Protein AF-A0A972BMF2-F1 (afdb_monomer_lite)

Foldseek 3Di:
DDDDDDDPDPVVVVVVVVVVVVVLVVLVVVQVVVVVPDPPDNSLPNLVVQQVVLVVVLVVCVVVVNNVVSVCSNPVSNVVVVVVVVVVVVLVVLVPPALVNFDKDWDCDCPLCVVVQVVQVDDPDLWPFDWPWPTKIFTDDPHDTQWIWTWGDGDPATEGQTTGGHPSCPPRCNSVVVVCVRCPPDDLQHKYKYWAQPVVVVVVVQKDFDDPVPAPSGDSLVVDPCDPPPGDTTMIIRRSPDPPPPDD

Secondary structure (DSSP, 8-state):
-PPPPPPPPHHHHHHHHHHHHHHHHHHHHHHHHHHHH-TT--STHHHHHHHHHHHHHHHHHHHTT-HHHHHHHHHHHHHHHHHHHHHHHHHHHHHH--GGG--PEEES-SGGGHHHHHHTT---S--SS--EEEEEEEEEETTEEEEEEEEEEETTEEEEEEEEE-GGGTTSSHHHHHHHHHHTT--TTS-EEEEESSHHHHHTTTPEE--GGGS-TT-GGGG-TTBTTTB--EEEEE--SS------

Sequence (248 aa):
MMPSEPLPPLAAYIFTALAFLFFLALCFALQRKLSTKSKRYPGLLLPAFLFLGSLLRFYTLYIKGEVYEGILSLIIPNLATFYFIKVYMEERRKSKMEIEDIRFITLDSDEDLHSLFIKGGLEVGNEPIPSKFMRVLAFKEEEDYLAGASLGKRGEYLVVDSITVDERLRGRGIGQKLMKELLFDLPYEKDLYLMAKAPDFFKKLGFELIPMEECPPVFGCLNCDRLGVNCFPKPMILRRGKNLTIQD

pLDDT: mean 79.73, std 16.21, range [32.06, 98.25]

Structure (mmCIF, N/CA/C/O backbone):
data_AF-A0A972BMF2-F1
#
_entry.id   AF-A0A972BMF2-F1
#
loop_
_atom_site.group_PDB
_atom_site.id
_atom_site.type_symbol
_atom_site.label_atom_id
_atom_site.label_alt_id
_atom_site.label_comp_id
_atom_site.label_asym_id
_atom_site.label_entity_id
_atom_site.label_seq_id
_atom_site.pdbx_PDB_ins_code
_atom_site.Cartn_x
_atom_site.Cartn_y
_atom_site.Cartn_z
_atom_site.occupancy
_atom_site.B_iso_or_equiv
_atom_site.auth_seq_id
_atom_site.auth_comp_id
_atom_site.auth_asym_id
_atom_site.auth_atom_id
_atom_site.pdbx_PDB_model_num
ATOM 1 N N . MET A 1 1 ? 44.890 4.678 -66.629 1.00 45.00 1 MET A N 1
ATOM 2 C CA . MET A 1 1 ? 43.551 5.294 -66.532 1.00 45.00 1 MET A CA 1
ATOM 3 C C . MET A 1 1 ? 42.702 4.365 -65.681 1.00 45.00 1 MET A C 1
ATOM 5 O O . MET A 1 1 ? 42.373 3.285 -66.147 1.00 45.00 1 MET A O 1
ATOM 9 N N . MET A 1 2 ? 42.475 4.706 -64.411 1.00 39.94 2 MET A N 1
ATOM 10 C CA . MET A 1 2 ? 41.534 3.959 -63.565 1.00 39.94 2 MET A CA 1
ATOM 11 C C . MET A 1 2 ? 40.112 4.331 -64.014 1.00 39.94 2 MET A C 1
ATOM 13 O O . MET A 1 2 ? 39.864 5.527 -64.192 1.00 39.94 2 MET A O 1
ATOM 17 N N . PRO A 1 3 ? 39.196 3.375 -64.240 1.00 53.12 3 PRO A N 1
ATOM 18 C CA . PRO A 1 3 ? 37.819 3.707 -64.574 1.00 53.12 3 PRO A CA 1
ATOM 19 C C . PRO A 1 3 ? 37.148 4.316 -63.339 1.00 53.12 3 PRO A C 1
ATOM 21 O O . PRO A 1 3 ? 37.128 3.708 -62.272 1.00 53.12 3 PRO A O 1
ATOM 24 N N . SER A 1 4 ? 36.631 5.538 -63.471 1.00 57.84 4 SER A N 1
ATOM 25 C CA . SER A 1 4 ? 35.791 6.162 -62.450 1.00 57.84 4 SER A CA 1
ATOM 26 C C . SER A 1 4 ? 34.507 5.348 -62.305 1.00 57.84 4 SER A C 1
ATOM 28 O O . SER A 1 4 ? 33.765 5.208 -63.281 1.00 57.84 4 SER A O 1
ATOM 30 N N . GLU A 1 5 ? 34.247 4.810 -61.113 1.00 58.53 5 GLU A N 1
ATOM 31 C CA . GLU A 1 5 ? 32.973 4.153 -60.817 1.00 58.53 5 GLU A CA 1
ATOM 32 C C . GLU A 1 5 ? 31.810 5.136 -61.048 1.00 58.53 5 GLU A C 1
ATOM 34 O O . GLU A 1 5 ? 31.907 6.306 -60.658 1.00 58.53 5 GLU A O 1
ATOM 39 N N . PRO A 1 6 ? 30.712 4.711 -61.698 1.00 58.91 6 PRO A N 1
ATOM 40 C CA . PRO A 1 6 ? 29.585 5.594 -61.946 1.00 58.91 6 PRO A CA 1
ATOM 41 C C . PRO A 1 6 ? 28.901 5.950 -60.622 1.00 58.91 6 PRO A C 1
ATOM 43 O O . PRO A 1 6 ? 28.450 5.077 -59.879 1.00 58.91 6 PRO A O 1
ATOM 46 N N . LEU A 1 7 ? 28.803 7.252 -60.344 1.00 55.34 7 LEU A N 1
ATOM 47 C CA . LEU A 1 7 ? 28.008 7.785 -59.240 1.00 55.34 7 LEU A CA 1
ATOM 48 C C . LEU A 1 7 ? 26.563 7.257 -59.337 1.00 55.34 7 LEU A C 1
ATOM 50 O O . LEU A 1 7 ? 25.958 7.345 -60.411 1.00 55.34 7 LEU A O 1
ATOM 54 N N . PRO A 1 8 ? 25.982 6.731 -58.244 1.00 59.78 8 PRO A N 1
ATOM 55 C CA . PRO A 1 8 ? 24.610 6.254 -58.272 1.00 59.78 8 PRO A CA 1
ATOM 56 C C . PRO A 1 8 ? 23.643 7.407 -58.589 1.00 59.78 8 PRO A C 1
ATOM 58 O O . PRO A 1 8 ? 23.854 8.536 -58.134 1.00 59.78 8 PRO A O 1
ATOM 61 N N . PRO A 1 9 ? 22.574 7.154 -59.367 1.00 75.44 9 PRO A N 1
ATOM 62 C CA . PRO A 1 9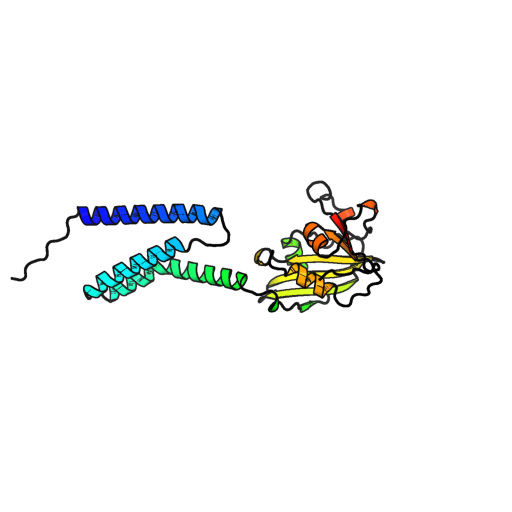 ? 21.666 8.201 -59.811 1.00 75.44 9 PRO A CA 1
ATOM 63 C C . PRO A 1 9 ? 20.993 8.860 -58.603 1.00 75.44 9 PRO A C 1
ATOM 65 O O . PRO A 1 9 ? 20.540 8.170 -57.692 1.00 75.44 9 PRO A O 1
ATOM 68 N N . LEU A 1 10 ? 20.876 10.191 -58.616 1.00 72.38 10 LEU A N 1
ATOM 69 C CA . LEU A 1 10 ? 20.214 11.013 -57.585 1.00 72.38 10 LEU A CA 1
ATOM 70 C C . LEU A 1 10 ? 18.870 10.415 -57.109 1.00 72.38 10 LEU A C 1
ATOM 72 O O . LEU A 1 10 ? 18.530 10.473 -55.929 1.00 72.38 10 LEU A O 1
ATOM 76 N N . ALA A 1 11 ? 18.135 9.774 -58.024 1.00 65.50 11 ALA A N 1
ATOM 77 C CA . ALA A 1 11 ? 16.886 9.069 -57.753 1.00 65.50 11 ALA A CA 1
ATOM 78 C C . ALA A 1 11 ? 17.014 7.947 -56.702 1.00 65.50 11 ALA A C 1
ATOM 80 O O . ALA A 1 11 ? 16.113 7.777 -55.883 1.00 65.50 11 ALA A O 1
ATOM 81 N N . ALA A 1 12 ? 18.130 7.215 -56.671 1.00 59.84 12 ALA A N 1
ATOM 82 C CA . ALA A 1 12 ? 18.378 6.161 -55.688 1.00 59.84 12 ALA A CA 1
ATOM 83 C C . ALA A 1 12 ? 18.571 6.731 -54.271 1.00 59.84 12 ALA A C 1
ATOM 85 O O . ALA A 1 12 ? 18.059 6.169 -53.300 1.00 59.84 12 ALA A O 1
ATOM 86 N N . TYR A 1 13 ? 19.242 7.881 -54.145 1.00 62.06 13 TYR A N 1
ATOM 87 C CA . TYR A 1 13 ? 19.387 8.591 -52.868 1.00 62.06 13 TYR A CA 1
ATOM 88 C C . TYR A 1 13 ? 18.061 9.165 -52.365 1.00 62.06 13 TYR A C 1
ATOM 90 O O . TYR A 1 13 ? 17.743 9.063 -51.183 1.00 62.06 13 TYR A O 1
ATOM 98 N N . ILE A 1 14 ? 17.252 9.726 -53.265 1.00 67.44 14 ILE A N 1
ATOM 99 C CA . ILE A 1 14 ? 15.927 10.247 -52.912 1.00 67.44 14 ILE A CA 1
ATOM 100 C C . ILE A 1 14 ? 15.011 9.103 -52.463 1.00 67.44 14 ILE A C 1
ATOM 102 O O . ILE A 1 14 ? 14.346 9.213 -51.435 1.00 67.44 14 ILE A O 1
ATOM 106 N N . PHE A 1 15 ? 15.011 7.979 -53.183 1.00 66.44 15 PHE A N 1
ATOM 107 C CA . PHE A 1 15 ? 14.193 6.818 -52.839 1.00 66.44 15 PHE A CA 1
ATOM 108 C C . PHE A 1 15 ? 14.574 6.222 -51.478 1.00 66.44 15 PHE A C 1
ATOM 110 O O . PHE A 1 15 ? 13.704 5.960 -50.647 1.00 66.44 15 PHE A O 1
ATOM 117 N N . THR A 1 16 ? 15.872 6.060 -51.214 1.00 60.00 16 THR A N 1
ATOM 118 C CA . THR A 1 16 ? 16.363 5.559 -49.920 1.00 60.00 16 THR A CA 1
ATOM 119 C C . THR A 1 16 ? 16.039 6.510 -48.767 1.00 60.00 16 THR A C 1
ATOM 121 O O . THR A 1 16 ? 15.603 6.050 -47.711 1.00 60.00 16 THR A O 1
ATOM 124 N N . ALA A 1 17 ? 16.154 7.826 -48.969 1.00 60.97 17 ALA A N 1
ATOM 125 C CA . ALA A 1 17 ? 15.771 8.820 -47.968 1.00 60.97 17 ALA A CA 1
ATOM 126 C C . ALA A 1 17 ? 14.259 8.801 -47.670 1.00 60.97 17 ALA A C 1
ATOM 128 O O . ALA A 1 17 ? 13.859 8.814 -46.505 1.00 60.97 17 ALA A O 1
ATOM 129 N N . LEU A 1 18 ? 13.413 8.711 -48.702 1.00 68.75 18 LEU A N 1
ATOM 130 C CA . LEU A 1 18 ? 11.957 8.630 -48.543 1.00 68.75 18 LEU A CA 1
ATOM 131 C C . LEU A 1 18 ? 11.523 7.336 -47.847 1.00 68.75 18 LEU A C 1
ATOM 133 O O . LEU A 1 18 ? 10.674 7.377 -46.956 1.00 68.75 18 LEU A O 1
ATOM 137 N N . ALA A 1 19 ? 12.135 6.202 -48.196 1.00 62.78 19 ALA A N 1
ATOM 138 C CA . ALA A 1 19 ? 11.891 4.932 -47.519 1.00 62.78 19 ALA A CA 1
ATOM 139 C C . ALA A 1 19 ? 12.265 5.017 -46.031 1.00 62.78 19 ALA A C 1
ATOM 141 O O . ALA A 1 19 ? 11.480 4.617 -45.172 1.00 62.78 19 ALA A O 1
ATOM 142 N N . PHE A 1 20 ? 13.418 5.607 -45.705 1.00 64.62 20 PHE A N 1
ATOM 143 C CA . PHE A 1 20 ? 13.847 5.802 -44.321 1.00 64.62 20 PHE A CA 1
ATOM 144 C C . PHE A 1 20 ? 12.876 6.689 -43.525 1.00 64.62 20 PHE A C 1
ATOM 146 O O . PHE A 1 20 ? 12.483 6.329 -42.414 1.00 64.62 20 PHE A O 1
ATOM 153 N N . LEU A 1 21 ? 12.422 7.807 -44.104 1.00 64.50 21 LEU A N 1
ATOM 154 C CA . LEU A 1 21 ? 11.438 8.698 -43.477 1.00 64.50 21 LEU A CA 1
ATOM 155 C C . LEU A 1 21 ? 10.080 8.013 -43.262 1.00 64.50 21 LEU A C 1
ATOM 157 O O . LEU A 1 21 ? 9.471 8.179 -42.204 1.00 64.50 21 LEU A O 1
ATOM 161 N N . PHE A 1 22 ? 9.624 7.205 -44.222 1.00 72.81 22 PHE A N 1
ATOM 162 C CA . PHE A 1 22 ? 8.398 6.417 -44.087 1.00 72.81 22 PHE A CA 1
ATOM 163 C C . PHE A 1 22 ? 8.501 5.397 -42.945 1.00 72.81 22 PHE A C 1
ATOM 165 O O . PHE A 1 22 ? 7.604 5.315 -42.103 1.00 72.81 22 PHE A O 1
ATOM 172 N N . PHE A 1 23 ? 9.613 4.662 -42.864 1.00 60.91 23 PHE A N 1
ATOM 173 C CA . PHE A 1 23 ? 9.851 3.706 -41.782 1.00 60.91 23 PHE A CA 1
ATOM 174 C C . PHE A 1 23 ? 9.960 4.389 -40.413 1.00 60.91 23 PHE A C 1
ATOM 176 O O . PHE A 1 23 ? 9.398 3.881 -39.441 1.00 60.91 23 PHE A O 1
ATOM 183 N N . LEU A 1 24 ? 10.606 5.557 -40.331 1.00 62.31 24 LEU A N 1
ATOM 184 C CA . LEU A 1 24 ? 10.643 6.385 -39.121 1.00 62.31 24 LEU A CA 1
ATOM 185 C C . LEU A 1 24 ? 9.234 6.784 -38.666 1.00 62.31 24 LEU A C 1
ATOM 187 O O . LEU A 1 24 ? 8.888 6.599 -37.497 1.00 62.31 24 LEU A O 1
ATOM 191 N N . ALA A 1 25 ? 8.406 7.281 -39.588 1.00 68.50 25 ALA A N 1
ATOM 192 C CA . ALA A 1 25 ? 7.032 7.678 -39.298 1.00 68.50 25 ALA A CA 1
ATOM 193 C C . ALA A 1 25 ? 6.172 6.485 -38.841 1.00 68.50 25 ALA A C 1
ATOM 195 O O . ALA A 1 25 ? 5.431 6.592 -37.859 1.00 68.50 25 ALA A O 1
ATOM 196 N N . LEU A 1 26 ? 6.313 5.326 -39.495 1.00 70.12 26 LEU A N 1
ATOM 197 C CA . LEU A 1 26 ? 5.622 4.090 -39.125 1.00 70.12 26 LEU A CA 1
ATOM 198 C C . LEU A 1 26 ? 6.036 3.604 -37.728 1.00 70.12 26 LEU A C 1
ATOM 200 O O . LEU A 1 26 ? 5.176 3.256 -36.916 1.00 70.12 26 LEU A O 1
ATOM 204 N N . CYS A 1 27 ? 7.334 3.628 -37.415 1.00 58.28 27 CYS A N 1
ATOM 205 C CA . CYS A 1 27 ? 7.850 3.259 -36.097 1.00 58.28 27 CYS A CA 1
ATOM 206 C C . CYS A 1 27 ? 7.347 4.209 -35.002 1.00 58.28 27 CYS A C 1
ATOM 208 O O . CYS A 1 27 ? 6.935 3.744 -33.940 1.00 58.28 27 CYS A O 1
ATOM 210 N N . PHE A 1 28 ? 7.298 5.518 -35.267 1.00 61.28 28 PHE A N 1
ATOM 211 C CA . PHE A 1 28 ? 6.755 6.508 -34.333 1.00 61.28 28 PHE A CA 1
ATOM 212 C C . PHE A 1 28 ? 5.252 6.298 -34.079 1.00 61.28 28 PHE A C 1
ATOM 214 O O . PHE A 1 28 ? 4.794 6.328 -32.934 1.00 61.28 28 PHE A O 1
ATOM 221 N N . ALA A 1 29 ? 4.478 6.009 -35.130 1.00 66.88 29 ALA A N 1
ATOM 222 C CA . ALA A 1 29 ? 3.054 5.698 -35.018 1.00 66.88 29 ALA A CA 1
ATOM 223 C C . ALA A 1 29 ? 2.805 4.409 -34.212 1.00 66.88 29 ALA A C 1
ATOM 225 O O . ALA A 1 29 ? 1.946 4.382 -33.324 1.00 66.88 29 ALA A O 1
ATOM 226 N N . LEU A 1 30 ? 3.590 3.356 -34.467 1.00 60.25 30 LEU A N 1
ATOM 227 C CA . LEU A 1 30 ? 3.549 2.106 -33.705 1.00 60.25 30 LEU A CA 1
ATOM 228 C C . LEU A 1 30 ? 3.943 2.328 -32.242 1.00 60.25 30 LEU A C 1
ATOM 230 O O . LEU A 1 30 ? 3.258 1.837 -31.347 1.00 60.25 30 LEU A O 1
ATOM 234 N N . GLN A 1 31 ? 4.981 3.122 -31.981 1.00 61.91 31 GLN A N 1
ATOM 235 C CA . GLN A 1 31 ? 5.424 3.462 -30.631 1.00 61.91 31 GLN A CA 1
ATOM 236 C C . GLN A 1 31 ? 4.347 4.219 -29.848 1.00 61.91 31 GLN A C 1
ATOM 238 O O . GLN A 1 31 ? 4.053 3.850 -28.711 1.00 61.91 31 GLN A O 1
ATOM 243 N N . ARG A 1 32 ? 3.687 5.212 -30.457 1.00 61.00 32 ARG A N 1
ATOM 244 C CA . ARG A 1 32 ? 2.569 5.940 -29.834 1.00 61.00 32 ARG A CA 1
ATOM 245 C C . ARG A 1 32 ? 1.396 5.009 -29.508 1.00 61.00 32 ARG A C 1
ATOM 247 O O . ARG A 1 32 ? 0.797 5.107 -28.437 1.00 61.00 32 ARG A O 1
ATOM 254 N N . LYS A 1 33 ? 1.093 4.060 -30.399 1.00 61.09 33 LYS A N 1
ATOM 255 C CA . LYS A 1 33 ? 0.025 3.065 -30.210 1.00 61.09 33 LYS A CA 1
ATOM 256 C C . LYS A 1 33 ? 0.360 2.015 -29.141 1.00 61.09 33 LYS A C 1
ATOM 258 O O . LYS A 1 33 ? -0.529 1.574 -28.419 1.00 61.09 33 LYS A O 1
ATOM 263 N N . LEU A 1 34 ? 1.625 1.614 -29.019 1.00 53.00 34 LEU A N 1
ATOM 264 C CA . LEU A 1 34 ? 2.078 0.655 -28.005 1.00 53.00 34 LEU A CA 1
ATOM 265 C C . LEU A 1 34 ? 2.205 1.299 -26.617 1.00 53.00 34 LEU A C 1
ATOM 267 O O . LEU A 1 34 ? 1.772 0.702 -25.632 1.00 53.00 34 LEU A O 1
ATOM 271 N N . SER A 1 35 ? 2.695 2.541 -26.550 1.00 55.47 35 SER A N 1
ATOM 272 C CA . SER A 1 35 ? 2.792 3.332 -25.315 1.00 55.47 35 SER A CA 1
ATOM 273 C C . SER A 1 35 ? 1.429 3.593 -24.667 1.00 55.47 35 SER A C 1
ATOM 275 O O . SER A 1 35 ? 1.339 3.674 -23.446 1.00 55.47 35 SER A O 1
ATOM 277 N N . THR A 1 36 ? 0.364 3.681 -25.466 1.00 54.28 36 THR A N 1
ATOM 278 C CA . THR A 1 36 ? -1.005 3.924 -24.984 1.00 54.28 36 THR A CA 1
ATOM 279 C C . THR A 1 36 ? -1.738 2.658 -24.533 1.00 54.28 36 THR A C 1
ATOM 281 O O . THR A 1 36 ? -2.707 2.767 -23.788 1.00 54.28 36 THR A O 1
ATOM 284 N N . LYS A 1 37 ? -1.300 1.457 -24.950 1.00 48.31 37 LYS A N 1
ATOM 285 C CA . LYS A 1 37 ? -2.031 0.199 -24.695 1.00 48.31 37 LYS A CA 1
ATOM 286 C C . LYS A 1 37 ? -1.394 -0.759 -23.691 1.00 48.31 37 LYS A C 1
ATOM 288 O O . LYS A 1 37 ? -2.111 -1.605 -23.167 1.00 48.31 37 LYS A O 1
ATOM 293 N N . SER A 1 38 ? -0.097 -0.673 -23.388 1.00 45.91 38 SER A N 1
ATOM 294 C CA . SER A 1 38 ? 0.472 -1.513 -22.326 1.00 45.91 38 SER A CA 1
ATOM 295 C C . SER A 1 38 ? 1.693 -0.876 -21.666 1.00 45.91 38 SER A C 1
ATOM 297 O O . SER A 1 38 ? 2.659 -0.539 -22.347 1.00 45.91 38 SER A O 1
ATOM 299 N N . LYS A 1 39 ? 1.705 -0.827 -20.325 1.00 53.78 39 LYS A N 1
ATOM 300 C CA . LYS A 1 39 ? 2.883 -0.493 -19.493 1.00 53.78 39 LYS A CA 1
ATOM 301 C C . LYS A 1 39 ? 4.057 -1.491 -19.666 1.00 53.78 39 LYS A C 1
ATOM 303 O O . LYS A 1 39 ? 5.046 -1.400 -18.953 1.00 53.78 39 LYS A O 1
ATOM 308 N N . ARG A 1 40 ? 3.953 -2.477 -20.572 1.00 49.16 40 ARG A N 1
ATOM 309 C CA . ARG A 1 40 ? 4.847 -3.646 -20.654 1.00 49.16 40 ARG A CA 1
ATOM 310 C C . ARG A 1 40 ? 6.003 -3.493 -21.648 1.00 49.16 40 ARG A C 1
ATOM 312 O O . ARG A 1 40 ? 6.981 -4.224 -21.535 1.00 49.16 40 ARG A O 1
ATOM 319 N N . TYR A 1 41 ? 5.921 -2.546 -22.587 1.00 53.50 41 TYR A N 1
ATOM 320 C CA . TYR A 1 41 ? 6.962 -2.332 -23.599 1.00 53.50 41 TYR A CA 1
ATOM 321 C C . TYR A 1 41 ? 7.189 -0.835 -23.834 1.00 53.50 41 TYR A C 1
ATOM 323 O O . TYR A 1 41 ? 6.432 -0.213 -24.585 1.00 53.50 41 TYR A O 1
ATOM 331 N N . PRO A 1 42 ? 8.223 -0.229 -23.232 1.00 53.56 42 PRO A N 1
ATOM 332 C CA . PRO A 1 42 ? 8.526 1.172 -23.459 1.00 53.56 42 PRO A CA 1
ATOM 333 C C . PRO A 1 42 ? 9.285 1.296 -24.779 1.00 53.56 42 PRO A C 1
ATOM 335 O O . PRO A 1 42 ? 10.505 1.331 -24.806 1.00 53.56 42 PRO A O 1
ATOM 338 N N . GLY A 1 43 ? 8.561 1.287 -25.899 1.00 58.78 43 GLY A N 1
ATOM 339 C CA . GLY A 1 43 ? 9.026 1.880 -27.156 1.00 58.78 43 GLY A CA 1
ATOM 340 C C . GLY A 1 43 ? 10.374 1.413 -27.733 1.00 58.78 43 GLY A C 1
ATOM 341 O O . GLY A 1 43 ? 10.925 2.139 -28.547 1.00 58.78 43 GLY A O 1
ATOM 342 N N . LEU A 1 44 ? 10.901 0.236 -27.372 1.00 64.06 44 LEU A N 1
ATOM 343 C CA . LEU A 1 44 ? 12.239 -0.240 -27.782 1.00 64.06 44 LEU A CA 1
ATOM 344 C C . LEU A 1 44 ? 12.374 -0.615 -29.267 1.00 64.06 44 LEU A C 1
ATOM 346 O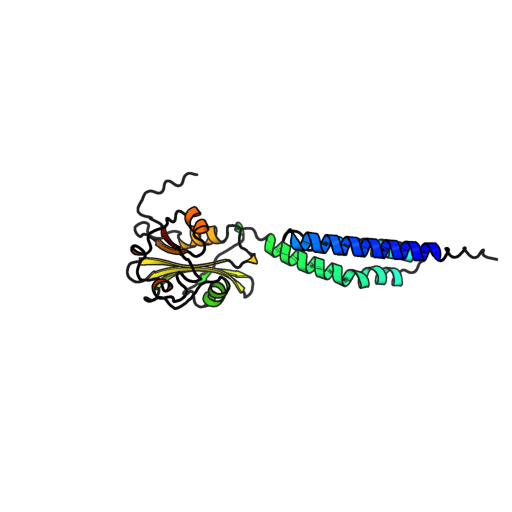 O . LEU A 1 44 ? 13.489 -0.803 -29.746 1.00 64.06 44 LEU A O 1
ATOM 350 N N . LEU A 1 45 ? 11.266 -0.693 -30.009 1.00 67.94 45 LEU A N 1
ATOM 351 C CA . LEU A 1 45 ? 11.282 -0.995 -31.443 1.00 67.94 45 LEU A CA 1
ATOM 352 C C . LEU A 1 45 ? 12.027 0.077 -32.247 1.00 67.94 45 LEU A C 1
ATOM 354 O O . LEU A 1 45 ? 12.917 -0.256 -33.021 1.00 67.94 45 LEU A O 1
ATOM 358 N N . LEU A 1 46 ? 11.705 1.357 -32.039 1.00 67.88 46 LEU A N 1
ATOM 359 C CA . LEU A 1 46 ? 12.344 2.456 -32.766 1.00 67.88 46 LEU A CA 1
ATOM 360 C C . LEU A 1 46 ? 13.863 2.534 -32.476 1.00 67.88 46 LEU A C 1
ATOM 362 O O . LEU A 1 46 ? 14.634 2.559 -33.436 1.00 67.88 46 LEU A O 1
ATOM 366 N N . PRO A 1 47 ? 14.325 2.476 -31.209 1.00 71.06 47 PRO A N 1
ATOM 367 C CA . PRO A 1 47 ? 15.747 2.368 -30.887 1.00 71.06 47 PRO A CA 1
ATOM 368 C C . PRO A 1 47 ? 16.447 1.157 -31.526 1.00 71.06 47 PRO A C 1
ATOM 370 O O . PRO A 1 47 ? 17.563 1.293 -32.022 1.00 71.06 47 PRO A O 1
ATOM 373 N N . ALA A 1 48 ? 15.798 -0.014 -31.570 1.00 69.75 48 ALA A N 1
ATOM 374 C CA . ALA A 1 48 ? 16.368 -1.213 -32.188 1.00 69.75 48 ALA A CA 1
ATOM 375 C C . ALA A 1 48 ? 16.543 -1.068 -33.711 1.00 69.75 48 ALA A C 1
ATOM 377 O O . ALA A 1 48 ? 17.572 -1.469 -34.256 1.00 69.75 48 ALA A O 1
ATOM 378 N N . PHE A 1 49 ? 15.576 -0.455 -34.402 1.00 74.00 49 PHE A N 1
ATOM 379 C CA . PHE A 1 49 ? 15.682 -0.187 -35.839 1.00 74.00 49 PHE A CA 1
ATOM 380 C C . PHE A 1 49 ? 16.737 0.876 -36.164 1.00 74.00 49 PHE A C 1
ATOM 382 O O . PHE A 1 49 ? 17.491 0.706 -37.122 1.00 74.00 49 PHE A O 1
ATOM 389 N N . LEU A 1 50 ? 16.833 1.940 -35.360 1.00 73.50 50 LEU A N 1
ATOM 390 C CA . LEU A 1 50 ? 17.885 2.952 -35.504 1.00 73.50 50 LEU A CA 1
ATOM 391 C C . LEU A 1 50 ? 19.278 2.344 -35.311 1.00 73.50 50 LEU A C 1
ATOM 393 O O . LEU A 1 50 ? 20.176 2.607 -36.110 1.00 73.50 50 LEU A O 1
ATOM 397 N N . PHE A 1 51 ? 19.427 1.458 -34.324 1.00 77.94 51 PHE A N 1
ATOM 398 C CA . PHE A 1 51 ? 20.667 0.724 -34.095 1.00 77.94 51 PHE A CA 1
ATOM 399 C C . PHE A 1 51 ? 21.041 -0.163 -35.286 1.00 77.94 51 PHE A C 1
ATOM 401 O O . PHE A 1 51 ? 22.186 -0.142 -35.735 1.00 77.94 51 PHE A O 1
ATOM 408 N N . LEU A 1 52 ? 20.073 -0.886 -35.860 1.00 75.44 52 LEU A N 1
ATOM 409 C CA . LEU A 1 52 ? 20.302 -1.718 -37.043 1.00 75.44 52 LEU A CA 1
ATOM 410 C C . LEU A 1 52 ? 20.709 -0.881 -38.269 1.00 75.44 52 LEU A C 1
ATOM 412 O O . LEU A 1 52 ? 21.615 -1.266 -39.007 1.00 75.44 52 LEU A O 1
ATOM 416 N N . GLY A 1 53 ? 20.090 0.288 -38.459 1.00 78.12 53 GLY A N 1
ATOM 417 C CA . GLY A 1 53 ? 20.465 1.239 -39.509 1.00 78.12 53 GLY A CA 1
ATOM 418 C C . GLY A 1 53 ? 21.889 1.778 -39.336 1.00 78.12 53 GLY A C 1
ATOM 419 O O . GLY A 1 53 ? 22.659 1.817 -40.298 1.00 78.12 53 GLY A O 1
ATOM 420 N N . SER A 1 54 ? 22.275 2.124 -38.106 1.00 79.69 54 SER A N 1
ATOM 421 C CA . SER A 1 54 ? 23.652 2.503 -37.770 1.00 79.69 54 SER A CA 1
ATOM 422 C C . SER A 1 54 ? 24.650 1.369 -38.009 1.00 79.69 54 SER A C 1
ATOM 424 O O . SER A 1 54 ? 25.748 1.631 -38.493 1.00 79.69 54 SER A O 1
ATOM 426 N N . LEU A 1 55 ? 24.277 0.115 -37.736 1.00 74.06 55 LEU A N 1
ATOM 427 C CA . LEU A 1 55 ? 25.116 -1.058 -37.999 1.00 74.06 55 LEU A CA 1
ATOM 428 C C . LEU A 1 55 ? 25.353 -1.267 -39.502 1.00 74.06 55 LEU A C 1
ATOM 430 O O . LEU A 1 55 ? 26.479 -1.528 -39.928 1.00 74.06 55 LEU A O 1
ATOM 434 N N . LEU A 1 56 ? 24.311 -1.089 -40.320 1.00 74.38 56 LEU A N 1
ATOM 435 C CA . LEU A 1 56 ? 24.418 -1.165 -41.779 1.00 74.38 56 LEU A CA 1
ATOM 436 C C . LEU A 1 56 ? 25.323 -0.057 -42.340 1.00 74.38 56 LEU A C 1
ATOM 438 O O . LEU A 1 56 ? 26.154 -0.294 -43.222 1.00 74.38 56 LEU A O 1
ATOM 442 N N . ARG A 1 57 ? 25.173 1.161 -41.807 1.00 76.31 57 ARG A N 1
ATOM 443 C CA . ARG A 1 57 ? 25.993 2.316 -42.187 1.00 76.31 57 ARG A CA 1
ATOM 444 C C . ARG A 1 57 ? 27.454 2.108 -41.801 1.00 76.31 57 ARG A C 1
ATOM 446 O O . ARG A 1 57 ? 28.325 2.335 -42.634 1.00 76.31 57 ARG A O 1
ATOM 453 N N . PHE A 1 58 ? 27.710 1.609 -40.595 1.00 76.50 58 PHE A N 1
ATOM 454 C CA . PHE A 1 58 ? 29.044 1.218 -40.151 1.00 76.50 58 PHE A CA 1
ATOM 455 C C . PHE A 1 58 ? 29.689 0.217 -41.101 1.00 76.50 58 PHE A C 1
ATOM 457 O O . PHE A 1 58 ? 30.797 0.453 -41.564 1.00 76.50 58 PHE A O 1
ATOM 464 N N . TYR A 1 59 ? 28.986 -0.869 -41.431 1.00 68.94 59 TYR A N 1
ATOM 465 C CA . TYR A 1 59 ? 29.500 -1.905 -42.325 1.00 68.94 59 TYR A CA 1
ATOM 466 C C . TYR A 1 59 ? 29.865 -1.343 -43.706 1.00 68.94 59 TYR A C 1
ATOM 468 O O . TYR A 1 59 ? 30.928 -1.641 -44.248 1.00 68.94 59 TYR A O 1
ATOM 476 N N . THR A 1 60 ? 29.023 -0.454 -44.237 1.00 75.62 60 THR A N 1
ATOM 477 C CA . THR A 1 60 ? 29.270 0.221 -45.519 1.00 75.62 60 THR A CA 1
ATOM 478 C C . THR A 1 60 ? 30.523 1.101 -45.472 1.00 75.62 60 THR A C 1
ATOM 480 O O . THR A 1 60 ? 31.317 1.085 -46.408 1.00 75.62 60 THR A O 1
ATOM 483 N N . LEU A 1 61 ? 30.717 1.863 -44.391 1.00 73.88 61 LEU A N 1
ATOM 484 C CA . LEU A 1 61 ? 31.888 2.732 -44.204 1.00 73.88 61 LEU A CA 1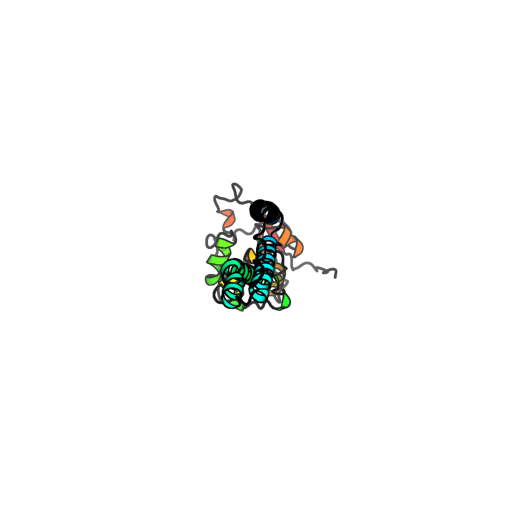
ATOM 485 C C . LEU A 1 61 ? 33.161 1.924 -43.912 1.00 73.88 61 LEU A C 1
ATOM 487 O O . LEU A 1 61 ? 34.239 2.263 -44.393 1.00 73.88 61 LEU A O 1
ATOM 491 N N . TYR A 1 62 ? 33.028 0.805 -43.200 1.00 74.19 62 TYR A N 1
ATOM 492 C CA . TYR A 1 62 ? 34.116 -0.122 -42.911 1.00 74.19 62 TYR A CA 1
ATOM 493 C C . TYR A 1 62 ? 34.687 -0.750 -44.187 1.00 74.19 62 TYR A C 1
ATOM 495 O O . TYR A 1 62 ? 35.901 -0.741 -44.374 1.00 74.19 62 TYR A O 1
ATOM 503 N N . ILE A 1 63 ? 33.829 -1.217 -45.105 1.00 73.31 63 ILE A N 1
ATOM 504 C CA . ILE A 1 63 ? 34.270 -1.745 -46.410 1.00 73.31 63 ILE A CA 1
ATOM 505 C C . ILE A 1 63 ? 35.014 -0.675 -47.227 1.00 73.31 63 ILE A C 1
ATOM 507 O O . ILE A 1 63 ? 35.930 -1.001 -47.976 1.00 73.31 63 ILE A O 1
ATOM 511 N N . LYS A 1 64 ? 34.664 0.605 -47.055 1.00 80.06 64 LYS A N 1
ATOM 512 C CA . LYS A 1 64 ? 35.331 1.742 -47.710 1.00 80.06 64 LYS A CA 1
ATOM 513 C C . LYS A 1 64 ? 36.646 2.169 -47.042 1.00 80.06 64 LYS A C 1
ATOM 515 O O . LYS A 1 64 ? 37.297 3.083 -47.534 1.00 80.06 64 LYS A O 1
ATOM 520 N N . GLY A 1 65 ? 37.043 1.538 -45.935 1.00 82.12 65 GLY A N 1
ATOM 521 C CA . GLY A 1 65 ? 38.234 1.910 -45.162 1.00 82.12 65 GLY A CA 1
ATOM 522 C C . GLY A 1 65 ? 38.045 3.132 -44.252 1.00 82.12 65 GLY A C 1
ATOM 523 O O . GLY A 1 65 ? 38.986 3.548 -43.578 1.00 82.12 65 GLY A O 1
ATOM 524 N N . GLU A 1 66 ? 36.834 3.686 -44.165 1.00 83.38 66 GLU A N 1
ATOM 525 C CA . GLU A 1 66 ? 36.494 4.869 -43.363 1.00 83.38 66 GLU A CA 1
ATOM 526 C C . GLU A 1 66 ? 36.099 4.468 -41.933 1.00 83.38 66 GLU A C 1
ATOM 528 O O . GLU A 1 66 ? 34.987 4.703 -41.455 1.00 83.38 66 GLU A O 1
ATOM 533 N N . VAL A 1 67 ? 37.025 3.812 -41.231 1.00 77.00 67 VAL A N 1
ATOM 534 C CA . VAL A 1 67 ? 36.758 3.177 -39.930 1.00 77.00 67 VAL A CA 1
ATOM 535 C C . VAL A 1 67 ? 36.298 4.187 -38.870 1.00 77.00 67 VAL A C 1
ATOM 537 O O . VAL A 1 67 ? 35.385 3.892 -38.101 1.00 77.00 67 VAL A O 1
ATOM 540 N N . TYR A 1 68 ? 36.887 5.386 -38.842 1.00 71.06 68 TYR A N 1
ATOM 541 C CA . TYR A 1 68 ? 36.558 6.421 -37.855 1.00 71.06 68 TYR A CA 1
ATOM 542 C C . TYR A 1 68 ? 35.130 6.968 -38.027 1.00 71.06 68 TYR A C 1
ATOM 544 O O . TYR A 1 68 ? 34.354 6.988 -37.072 1.00 71.06 68 TYR A O 1
ATOM 552 N N . GLU A 1 69 ? 34.748 7.317 -39.258 1.00 74.31 69 GLU A N 1
ATOM 553 C CA . GLU A 1 69 ? 33.381 7.733 -39.609 1.00 74.31 69 GLU A CA 1
ATOM 554 C C . GLU A 1 69 ? 32.370 6.608 -39.363 1.00 74.31 69 GLU A C 1
ATOM 556 O O . GLU A 1 69 ? 31.257 6.838 -38.878 1.00 74.31 69 GLU A O 1
ATOM 561 N N . GLY A 1 70 ? 32.788 5.363 -39.613 1.00 72.12 70 GLY A N 1
ATOM 562 C CA . GLY A 1 70 ? 32.062 4.175 -39.196 1.00 72.12 70 GLY A CA 1
ATOM 563 C C . GLY A 1 70 ? 31.743 4.222 -37.702 1.00 72.12 70 GLY A C 1
ATOM 564 O O . GLY A 1 70 ? 30.568 4.214 -37.327 1.00 72.12 70 GLY A O 1
ATOM 565 N N . ILE A 1 71 ? 32.761 4.276 -36.841 1.00 72.50 71 ILE A N 1
ATOM 566 C CA . ILE A 1 71 ? 32.592 4.250 -35.378 1.00 72.50 71 ILE A CA 1
ATOM 567 C C . ILE A 1 71 ? 31.685 5.398 -34.904 1.00 72.50 71 ILE A C 1
ATOM 569 O O . ILE A 1 71 ? 30.768 5.171 -34.110 1.00 72.50 71 ILE A O 1
ATOM 573 N N . LEU A 1 72 ? 31.864 6.611 -35.433 1.00 70.50 72 LEU A N 1
ATOM 574 C CA . LEU A 1 72 ? 31.011 7.756 -35.096 1.00 70.50 72 LEU A CA 1
ATOM 575 C C . LEU A 1 72 ? 29.542 7.535 -35.491 1.00 70.50 72 LEU A C 1
ATOM 577 O O . LEU A 1 72 ? 28.639 7.899 -34.733 1.00 70.50 72 LEU A O 1
ATOM 581 N N . SER A 1 73 ? 29.290 6.875 -36.626 1.00 73.69 73 SER A N 1
ATOM 582 C CA . SER A 1 73 ? 27.938 6.545 -37.097 1.00 73.69 73 SER A CA 1
ATOM 583 C C . SER A 1 73 ? 27.211 5.493 -36.243 1.00 73.69 73 SER A C 1
ATOM 585 O O . SER A 1 73 ? 25.977 5.431 -36.261 1.00 73.69 73 SER A O 1
ATOM 587 N N . LEU A 1 74 ? 27.953 4.702 -35.457 1.00 70.44 74 LEU A N 1
ATOM 588 C CA . LEU A 1 74 ? 27.392 3.811 -34.439 1.00 70.44 74 LEU A CA 1
ATOM 589 C C . LEU A 1 74 ? 27.083 4.554 -33.147 1.00 70.44 74 LEU A C 1
ATOM 591 O O . LEU A 1 74 ? 26.017 4.351 -32.577 1.00 70.44 74 LEU A O 1
ATOM 595 N N . ILE A 1 75 ? 27.999 5.391 -32.666 1.00 67.94 75 ILE A N 1
ATOM 596 C CA . ILE A 1 75 ? 27.902 5.941 -31.312 1.00 67.94 75 ILE A CA 1
ATOM 597 C C . ILE A 1 75 ? 26.894 7.091 -31.262 1.00 67.94 75 ILE A C 1
ATOM 599 O O . ILE A 1 75 ? 25.938 7.029 -30.490 1.00 67.94 75 ILE A O 1
ATOM 603 N N . ILE A 1 76 ? 27.059 8.115 -32.105 1.00 70.88 76 ILE A N 1
ATOM 604 C CA . ILE A 1 76 ? 26.306 9.376 -31.998 1.00 70.88 76 ILE A CA 1
ATOM 605 C C . ILE A 1 76 ? 24.787 9.165 -32.138 1.00 70.88 76 ILE A C 1
ATOM 607 O O . ILE A 1 76 ? 24.047 9.639 -31.274 1.00 70.88 76 ILE A O 1
ATOM 611 N N . PRO A 1 77 ? 24.281 8.416 -33.140 1.00 69.62 77 PRO A N 1
ATOM 612 C CA . PRO A 1 77 ? 22.838 8.242 -33.310 1.00 69.62 77 PRO A CA 1
ATOM 613 C C . PRO A 1 77 ? 22.207 7.332 -32.249 1.00 69.62 77 PRO A C 1
ATOM 615 O O . PRO A 1 77 ? 21.000 7.401 -32.023 1.00 69.62 77 PRO A O 1
ATOM 618 N N . ASN A 1 78 ? 23.007 6.483 -31.591 1.00 74.19 78 ASN A N 1
ATOM 619 C CA . ASN A 1 78 ? 22.518 5.486 -30.637 1.00 74.19 78 ASN A CA 1
ATOM 620 C C . ASN A 1 78 ? 22.690 5.883 -29.172 1.00 74.19 78 ASN A C 1
ATOM 622 O O . ASN A 1 78 ? 22.223 5.148 -28.306 1.00 74.19 78 ASN A O 1
ATOM 626 N N . LEU A 1 79 ? 23.273 7.044 -28.857 1.00 71.44 79 LEU A N 1
ATOM 627 C CA . LEU A 1 79 ? 23.324 7.554 -27.479 1.00 71.44 79 LEU A CA 1
ATOM 628 C C . LEU A 1 79 ? 21.927 7.606 -26.836 1.00 71.44 79 LEU A C 1
ATOM 630 O O . LEU A 1 79 ? 21.749 7.161 -25.702 1.00 71.44 79 LEU A O 1
ATOM 634 N N . ALA A 1 80 ? 20.918 8.056 -27.589 1.00 65.81 80 ALA A N 1
ATOM 635 C CA . ALA A 1 80 ? 19.527 8.043 -27.141 1.00 65.81 80 ALA A CA 1
ATOM 636 C C . ALA A 1 80 ? 19.013 6.611 -26.905 1.00 65.81 80 ALA A C 1
ATOM 638 O O . ALA A 1 80 ? 18.385 6.340 -25.884 1.00 65.81 80 ALA A O 1
ATOM 639 N N . THR A 1 81 ? 19.329 5.674 -27.804 1.00 70.00 81 THR A N 1
ATOM 640 C CA . THR A 1 81 ? 18.994 4.247 -27.664 1.00 70.00 81 THR A CA 1
ATOM 641 C C . THR A 1 81 ? 19.594 3.645 -26.395 1.00 70.00 81 THR A C 1
ATOM 643 O O . THR A 1 81 ? 18.876 2.993 -25.640 1.00 70.00 81 THR A O 1
ATOM 646 N N . PHE A 1 82 ? 20.872 3.900 -26.106 1.00 67.62 82 PHE A N 1
ATOM 647 C CA . PHE A 1 82 ? 21.523 3.423 -24.883 1.00 67.62 82 PHE A CA 1
ATOM 648 C C . PHE A 1 82 ? 20.885 4.009 -23.621 1.00 67.62 82 PHE A C 1
ATOM 650 O O . PHE A 1 82 ? 20.679 3.279 -22.652 1.00 67.62 82 PHE A O 1
ATOM 657 N N . TYR A 1 83 ? 20.504 5.290 -23.641 1.00 67.75 83 TYR A N 1
ATOM 658 C CA . TYR A 1 83 ? 19.758 5.904 -22.542 1.00 67.75 83 TYR A CA 1
ATOM 659 C C . TYR A 1 83 ? 18.391 5.233 -22.334 1.00 67.75 83 TYR A C 1
ATOM 661 O O . TYR A 1 83 ? 18.063 4.850 -21.213 1.00 67.75 83 TYR A O 1
ATOM 669 N N . PHE A 1 84 ? 17.623 4.994 -23.404 1.00 66.69 84 PHE A N 1
ATOM 670 C CA . PHE A 1 84 ? 16.347 4.273 -23.315 1.00 66.69 84 PHE A CA 1
ATOM 671 C C . PHE A 1 84 ? 16.513 2.834 -22.824 1.00 66.69 84 PHE A C 1
ATOM 673 O O . PHE A 1 84 ? 15.696 2.367 -22.033 1.00 66.69 84 PHE A O 1
ATOM 680 N N . ILE A 1 85 ? 17.569 2.135 -23.249 1.00 66.56 85 ILE A N 1
ATOM 681 C CA . ILE A 1 85 ? 17.897 0.795 -22.749 1.00 66.56 85 ILE A CA 1
ATOM 682 C C . ILE A 1 85 ? 18.221 0.853 -21.255 1.00 66.56 85 ILE A C 1
ATOM 684 O O . ILE A 1 85 ? 17.699 0.029 -20.512 1.00 66.56 85 ILE A O 1
ATOM 688 N N . LYS A 1 86 ? 19.011 1.831 -20.793 1.00 69.94 86 LYS A N 1
ATOM 689 C CA . LYS A 1 86 ? 19.311 2.019 -19.365 1.00 69.94 86 LYS A CA 1
ATOM 690 C C . LYS A 1 86 ? 18.030 2.229 -18.552 1.00 69.94 86 LYS A C 1
ATOM 692 O O . LYS A 1 86 ? 17.793 1.482 -17.607 1.00 69.94 86 LYS A O 1
ATOM 697 N N . VAL A 1 87 ? 17.178 3.169 -18.968 1.00 64.19 87 VAL A N 1
ATOM 698 C CA . VAL A 1 87 ? 15.880 3.443 -18.322 1.00 64.19 87 VAL A CA 1
ATOM 699 C C . VAL A 1 87 ? 14.993 2.196 -18.326 1.00 64.19 87 VAL A C 1
ATOM 701 O O . VAL A 1 87 ? 14.400 1.848 -17.309 1.00 64.19 87 VAL A O 1
ATOM 704 N N . TYR A 1 88 ? 14.937 1.465 -19.443 1.00 66.31 88 TYR A N 1
ATOM 705 C CA . TYR A 1 88 ? 14.197 0.207 -19.521 1.00 66.31 88 TYR A CA 1
ATOM 706 C C . TYR A 1 88 ? 14.749 -0.859 -18.575 1.00 66.31 88 TYR A C 1
ATOM 708 O O . TYR A 1 88 ? 13.975 -1.570 -17.940 1.00 66.31 88 TYR A O 1
ATOM 716 N N . MET A 1 89 ? 16.071 -1.007 -18.491 1.00 61.03 89 MET A N 1
ATOM 717 C CA . MET A 1 89 ? 16.707 -1.977 -17.606 1.00 61.03 89 MET A CA 1
ATOM 718 C C . MET A 1 89 ? 16.476 -1.629 -16.137 1.00 61.03 89 MET A C 1
ATOM 720 O O . MET A 1 89 ? 16.232 -2.542 -15.356 1.00 61.03 89 MET A O 1
ATOM 724 N N . GLU A 1 90 ? 16.487 -0.350 -15.764 1.00 63.16 90 GLU A N 1
ATOM 725 C CA . GLU A 1 90 ? 16.128 0.114 -14.419 1.00 63.16 90 GLU A CA 1
ATOM 726 C C . GLU A 1 90 ? 14.659 -0.177 -14.098 1.00 63.16 90 GLU A C 1
ATOM 728 O O . GLU A 1 90 ? 14.360 -0.766 -13.058 1.00 63.16 90 GLU A O 1
ATOM 733 N N . GLU A 1 91 ? 13.745 0.125 -15.021 1.00 61.66 91 GLU A N 1
ATOM 734 C CA . GLU A 1 91 ? 12.320 -0.175 -14.859 1.00 61.66 91 GLU A CA 1
ATOM 735 C C . GLU A 1 91 ? 12.074 -1.689 -14.782 1.00 61.66 91 GLU A C 1
ATOM 737 O O . GLU A 1 91 ? 11.299 -2.180 -13.960 1.00 61.66 91 GLU A O 1
ATOM 742 N N . ARG A 1 92 ? 12.801 -2.473 -15.587 1.00 59.84 92 ARG A N 1
ATOM 743 C CA . ARG A 1 92 ? 12.719 -3.932 -15.564 1.00 59.84 92 ARG A CA 1
ATOM 744 C C . ARG A 1 92 ? 13.344 -4.516 -14.301 1.00 59.84 92 ARG A C 1
ATOM 746 O O . ARG A 1 92 ? 12.793 -5.478 -13.776 1.00 59.84 92 ARG A O 1
ATOM 753 N N . ARG A 1 93 ? 14.440 -3.960 -13.786 1.00 61.00 93 ARG A N 1
ATOM 754 C CA . ARG A 1 93 ? 15.050 -4.370 -12.511 1.00 61.00 93 ARG A CA 1
ATOM 755 C C . ARG A 1 93 ? 14.073 -4.133 -11.366 1.00 61.00 93 ARG A C 1
ATOM 757 O O . ARG A 1 93 ? 13.774 -5.072 -10.635 1.00 61.00 93 ARG A O 1
ATOM 764 N N . LYS A 1 94 ? 13.447 -2.953 -11.332 1.00 55.22 94 LYS A N 1
ATOM 765 C CA . LYS A 1 94 ? 12.329 -2.656 -10.429 1.00 55.22 94 LYS A CA 1
ATOM 766 C C . LYS A 1 94 ? 11.150 -3.594 -10.650 1.00 55.22 94 LYS A C 1
ATOM 768 O O . LYS A 1 94 ? 10.456 -3.891 -9.690 1.00 55.22 94 LYS A O 1
ATOM 773 N N . SER A 1 95 ? 10.911 -4.093 -11.870 1.00 54.34 95 SER A N 1
ATOM 774 C CA . SER A 1 95 ? 9.868 -5.087 -12.197 1.00 54.34 95 SER A CA 1
ATOM 775 C C . SER A 1 95 ? 10.188 -6.532 -11.790 1.00 54.34 95 SER A C 1
ATOM 777 O O . SER A 1 95 ? 9.266 -7.321 -11.596 1.00 54.34 95 SER A O 1
ATOM 779 N N . LYS A 1 96 ? 11.475 -6.871 -11.657 1.00 54.62 96 LYS A N 1
ATOM 780 C CA . LYS A 1 96 ? 11.963 -8.240 -11.441 1.00 54.62 96 LYS A CA 1
ATOM 781 C C . LYS A 1 96 ? 12.289 -8.548 -9.978 1.00 54.62 96 LYS A C 1
ATOM 783 O O . LYS A 1 96 ? 12.693 -9.662 -9.698 1.00 54.62 96 LYS A O 1
ATOM 788 N N . MET A 1 97 ? 12.130 -7.585 -9.071 1.00 63.41 97 MET A N 1
ATOM 789 C CA . MET A 1 97 ? 12.228 -7.850 -7.637 1.00 63.41 97 MET A CA 1
ATOM 790 C C . MET A 1 97 ? 11.158 -8.871 -7.247 1.00 63.41 97 MET A C 1
ATOM 792 O O . MET A 1 97 ? 9.956 -8.600 -7.384 1.00 63.41 97 MET A O 1
ATOM 796 N N . GLU A 1 98 ? 11.606 -10.053 -6.837 1.00 68.94 98 GLU A N 1
ATOM 797 C CA . GLU A 1 98 ? 10.734 -11.143 -6.427 1.00 68.94 98 GLU A CA 1
ATOM 798 C C . GLU A 1 98 ? 10.230 -10.878 -5.006 1.00 68.94 98 GLU A C 1
ATOM 800 O O . GLU A 1 98 ? 10.880 -10.224 -4.190 1.00 68.94 98 GLU A O 1
ATOM 805 N N . ILE A 1 99 ? 9.023 -11.354 -4.701 1.00 73.69 99 ILE A N 1
ATOM 806 C CA . ILE A 1 99 ? 8.387 -11.149 -3.389 1.00 73.69 99 ILE A CA 1
ATOM 807 C C . ILE A 1 99 ? 9.280 -11.683 -2.259 1.00 73.69 99 ILE A C 1
ATOM 809 O O . ILE A 1 99 ? 9.262 -11.161 -1.142 1.00 73.69 99 ILE A O 1
ATOM 813 N N . GLU A 1 100 ? 10.055 -12.724 -2.546 1.00 73.62 100 GLU A N 1
ATOM 814 C CA . GLU A 1 100 ? 10.957 -13.410 -1.622 1.00 73.62 100 GLU A CA 1
ATOM 815 C C . GLU A 1 100 ? 12.144 -12.544 -1.180 1.00 73.62 100 GLU A C 1
ATOM 817 O O . GLU A 1 100 ? 12.562 -12.651 -0.021 1.00 73.62 100 GLU A O 1
ATOM 822 N N . ASP A 1 101 ? 12.596 -11.619 -2.030 1.00 80.50 101 ASP A N 1
ATOM 823 C CA . ASP A 1 101 ? 13.721 -10.714 -1.754 1.00 80.50 101 ASP A CA 1
ATOM 824 C C . ASP A 1 101 ? 13.341 -9.556 -0.825 1.00 80.50 101 ASP A C 1
ATOM 826 O O . ASP A 1 101 ? 14.194 -8.941 -0.188 1.00 80.50 101 ASP A O 1
ATOM 830 N N . ILE A 1 102 ? 12.045 -9.260 -0.707 1.00 86.25 102 ILE A N 1
ATOM 831 C CA . ILE A 1 102 ? 11.563 -8.161 0.129 1.00 86.25 102 ILE A CA 1
ATOM 832 C C . ILE A 1 102 ? 11.737 -8.538 1.598 1.00 86.25 102 ILE A C 1
ATOM 834 O O . ILE A 1 102 ? 11.139 -9.502 2.085 1.00 86.25 102 ILE A O 1
ATOM 838 N N . ARG A 1 103 ? 12.540 -7.756 2.314 1.00 92.00 103 ARG A N 1
ATOM 839 C CA . ARG A 1 103 ? 12.701 -7.836 3.766 1.00 92.00 103 ARG A CA 1
ATOM 840 C C . ARG A 1 103 ? 12.105 -6.578 4.375 1.00 92.00 103 ARG A C 1
ATOM 842 O O . ARG A 1 103 ? 12.541 -5.479 4.042 1.00 92.00 103 ARG A O 1
ATOM 849 N N . PHE A 1 104 ? 11.095 -6.741 5.224 1.00 95.81 104 PHE A N 1
ATOM 850 C CA . PHE A 1 104 ? 10.559 -5.610 5.965 1.00 95.81 104 PHE A CA 1
ATOM 851 C C . PHE A 1 104 ? 11.462 -5.299 7.158 1.00 95.81 104 PHE A C 1
ATOM 853 O O . PHE A 1 104 ? 11.972 -6.202 7.820 1.00 95.81 104 PHE A O 1
ATOM 860 N N . ILE A 1 105 ? 11.658 -4.014 7.412 1.00 96.69 105 ILE A N 1
ATOM 861 C CA . ILE A 1 105 ? 12.266 -3.496 8.631 1.00 96.69 105 ILE A CA 1
ATOM 862 C C . ILE A 1 105 ? 11.160 -3.091 9.601 1.00 96.69 105 ILE A C 1
ATOM 864 O O . ILE A 1 105 ? 10.071 -2.693 9.179 1.00 96.69 105 ILE A O 1
ATOM 868 N N . THR A 1 106 ? 11.448 -3.190 10.892 1.00 97.25 106 THR A N 1
ATOM 869 C CA . THR A 1 106 ? 10.548 -2.731 11.953 1.00 97.25 106 THR A CA 1
ATOM 870 C C . THR A 1 106 ? 10.906 -1.303 12.338 1.00 97.25 106 THR A C 1
ATOM 872 O O . THR A 1 106 ? 12.088 -0.984 12.458 1.00 97.25 106 THR A O 1
ATOM 875 N N . LEU A 1 107 ? 9.891 -0.469 12.548 1.00 96.88 107 LEU A N 1
ATOM 876 C CA . LEU A 1 107 ? 10.022 0.897 13.055 1.00 96.88 107 LEU A CA 1
ATOM 877 C C . LEU A 1 107 ? 9.288 1.031 14.397 1.00 96.88 107 LEU A C 1
ATOM 879 O O . LEU A 1 107 ? 8.352 0.276 14.675 1.00 96.88 107 LEU A O 1
ATOM 883 N N . ASP A 1 108 ? 9.699 2.006 15.208 1.00 94.69 108 ASP A N 1
ATOM 884 C CA . ASP A 1 108 ? 9.073 2.293 16.508 1.00 94.69 108 ASP A CA 1
ATOM 885 C C . ASP A 1 108 ? 7.764 3.089 16.364 1.00 94.69 108 ASP A C 1
ATOM 887 O O . ASP A 1 108 ? 6.828 2.923 17.149 1.00 94.69 108 ASP A O 1
ATOM 891 N N . SER A 1 109 ? 7.683 3.939 15.339 1.00 94.56 109 SER A N 1
ATOM 892 C CA . SER A 1 109 ? 6.511 4.737 14.975 1.00 94.56 109 SER A CA 1
ATOM 893 C C . SER A 1 109 ? 6.343 4.776 13.455 1.00 94.56 109 SER A C 1
ATOM 895 O O . SER A 1 109 ? 7.208 4.316 12.707 1.00 94.56 109 SER A O 1
ATOM 897 N N . ASP A 1 110 ? 5.208 5.295 12.985 1.00 94.94 110 ASP A N 1
ATOM 898 C CA . ASP A 1 110 ? 4.919 5.415 11.555 1.00 94.94 110 ASP A CA 1
ATOM 899 C C . ASP A 1 110 ? 5.202 6.803 10.962 1.00 94.94 110 ASP A C 1
ATOM 901 O O . ASP A 1 110 ? 4.915 7.020 9.787 1.00 94.94 110 ASP A O 1
ATOM 905 N N . GLU A 1 111 ? 5.813 7.711 11.731 1.00 95.25 111 GLU A N 1
ATOM 906 C CA . GLU A 1 111 ? 6.095 9.101 11.335 1.00 95.25 111 GLU A CA 1
ATOM 907 C C . GLU A 1 111 ? 6.898 9.183 10.028 1.00 95.25 111 GLU A C 1
ATOM 909 O O . GLU A 1 111 ? 6.518 9.891 9.092 1.00 95.25 111 GLU A O 1
ATOM 914 N N . ASP A 1 112 ? 7.940 8.361 9.906 1.00 95.06 112 ASP A N 1
ATOM 915 C CA . ASP A 1 112 ? 8.769 8.257 8.700 1.00 95.06 112 ASP A CA 1
ATOM 916 C C . ASP A 1 112 ? 7.985 7.797 7.454 1.00 95.06 112 ASP A C 1
ATOM 918 O O . ASP A 1 112 ? 8.383 8.051 6.313 1.00 95.06 112 ASP A O 1
ATOM 922 N N . LEU A 1 113 ? 6.844 7.129 7.652 1.00 96.81 113 LEU A N 1
ATOM 923 C CA . LEU A 1 113 ? 5.998 6.584 6.590 1.00 96.81 113 LEU A CA 1
ATOM 924 C C . LEU A 1 113 ? 4.871 7.534 6.173 1.00 96.81 113 LEU A C 1
ATOM 926 O O . LEU A 1 113 ? 4.207 7.269 5.168 1.00 96.81 113 LEU A O 1
ATOM 930 N N . HIS A 1 114 ? 4.656 8.652 6.875 1.00 95.81 114 HIS A N 1
ATOM 931 C CA . HIS A 1 114 ? 3.552 9.578 6.584 1.00 95.81 114 HIS A CA 1
ATOM 932 C C . HIS A 1 114 ? 3.599 10.094 5.146 1.00 95.81 114 HIS A C 1
ATOM 934 O O . HIS A 1 114 ? 2.574 10.133 4.465 1.00 95.81 114 HIS A O 1
ATOM 940 N N . SER A 1 115 ? 4.795 10.412 4.642 1.00 95.00 115 SER A N 1
ATOM 941 C CA . SER A 1 115 ? 4.983 10.848 3.252 1.00 95.00 115 SER A CA 1
ATOM 942 C C . SER A 1 115 ? 4.529 9.782 2.242 1.00 95.00 115 SER A C 1
ATOM 944 O O . SER A 1 115 ? 3.836 10.096 1.268 1.00 95.00 115 SER A O 1
ATOM 946 N N . LEU A 1 116 ? 4.842 8.508 2.506 1.00 96.25 116 LEU A N 1
ATOM 947 C CA . LEU A 1 116 ? 4.407 7.369 1.702 1.00 96.25 116 LEU A CA 1
ATOM 948 C C . LEU A 1 116 ? 2.887 7.180 1.786 1.00 96.25 116 LEU A C 1
ATOM 950 O O . LEU A 1 116 ? 2.251 6.977 0.752 1.00 96.25 116 LEU A O 1
ATOM 954 N N . PHE A 1 117 ? 2.295 7.265 2.977 1.00 96.12 117 PHE A N 1
ATOM 955 C CA . PHE A 1 117 ? 0.851 7.110 3.187 1.00 96.12 117 PHE A CA 1
ATOM 956 C C . PHE A 1 117 ? 0.046 8.197 2.477 1.00 96.12 117 PHE A C 1
ATOM 958 O O . PHE A 1 117 ? -0.889 7.882 1.738 1.00 96.12 117 PHE A O 1
ATOM 965 N N . ILE A 1 118 ? 0.464 9.457 2.603 1.00 94.19 118 ILE A N 1
ATOM 966 C CA . ILE A 1 118 ? -0.165 10.593 1.921 1.00 94.19 118 ILE A CA 1
ATOM 967 C C . ILE A 1 118 ? -0.059 10.426 0.403 1.00 94.19 118 ILE A C 1
ATOM 969 O O . ILE A 1 118 ? -1.062 10.534 -0.303 1.00 94.19 118 ILE A O 1
ATOM 973 N N . LYS A 1 119 ? 1.126 10.073 -0.116 1.00 93.81 119 LYS A N 1
ATOM 974 C CA . LYS A 1 119 ? 1.318 9.752 -1.543 1.00 93.81 119 LYS A CA 1
ATOM 975 C C . LYS A 1 119 ? 0.458 8.558 -1.983 1.00 93.81 119 LYS A C 1
ATOM 977 O O . LYS A 1 119 ? -0.002 8.505 -3.121 1.00 93.81 119 LYS A O 1
ATOM 982 N N . GLY A 1 120 ? 0.222 7.610 -1.079 1.00 92.00 120 GLY A N 1
ATOM 983 C CA . GLY A 1 120 ? -0.683 6.473 -1.240 1.00 92.00 120 GLY A CA 1
ATOM 984 C C . GLY A 1 120 ? -2.166 6.837 -1.258 1.00 92.00 120 GLY A C 1
ATOM 985 O O . GLY A 1 120 ? -2.981 5.991 -1.630 1.00 92.00 120 GLY A O 1
ATOM 986 N N . GLY A 1 121 ? -2.504 8.082 -0.917 1.00 90.75 121 GLY A N 1
ATOM 987 C CA . GLY A 1 121 ? -3.864 8.595 -0.848 1.00 90.75 121 GLY A CA 1
ATOM 988 C C . GLY A 1 121 ? -4.533 8.385 0.507 1.00 90.75 121 GLY A C 1
ATOM 989 O O . GLY A 1 121 ? -5.760 8.361 0.547 1.00 90.75 121 GLY A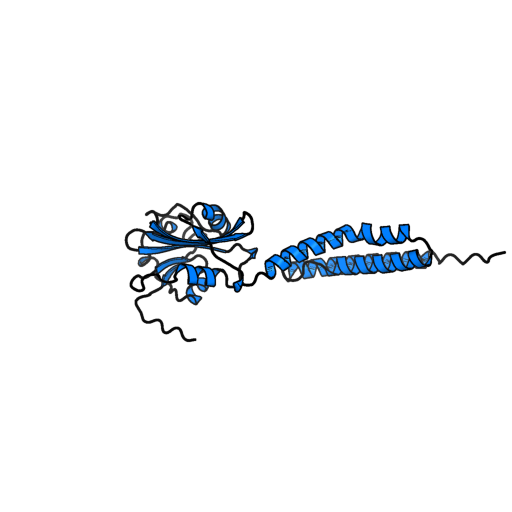 O 1
ATOM 990 N N . LEU A 1 122 ? -3.775 8.195 1.589 1.00 91.31 122 LEU A N 1
ATOM 991 C CA . LEU A 1 122 ? -4.294 8.146 2.959 1.00 91.31 122 LEU A CA 1
ATOM 992 C C . LEU A 1 122 ? -4.259 9.533 3.612 1.00 91.31 122 LEU A C 1
ATOM 994 O O . LEU A 1 122 ? -3.381 10.349 3.337 1.00 91.31 122 LEU A O 1
ATOM 998 N N . GLU A 1 123 ? -5.225 9.791 4.482 1.00 89.88 123 GLU A N 1
ATOM 999 C CA . GLU A 1 123 ? -5.204 10.895 5.435 1.00 89.88 123 GLU A CA 1
ATOM 1000 C C . GLU A 1 123 ? -4.478 10.434 6.705 1.00 89.88 123 GLU A C 1
ATOM 1002 O O . GLU A 1 123 ? -4.678 9.303 7.137 1.00 89.88 123 GLU A O 1
ATOM 1007 N N . VAL A 1 124 ? -3.632 11.288 7.282 1.00 88.88 124 VAL A N 1
ATOM 1008 C CA . VAL A 1 124 ? -2.815 10.954 8.457 1.00 88.88 124 VAL A CA 1
ATOM 1009 C C . VAL A 1 124 ? -3.006 12.023 9.529 1.00 88.88 124 VAL A C 1
ATOM 1011 O O . VAL A 1 124 ? -3.001 13.215 9.212 1.00 88.88 124 VAL A O 1
ATOM 1014 N N . GLY A 1 125 ? -3.153 11.606 10.789 1.00 83.94 125 GLY A N 1
ATOM 1015 C CA . GLY A 1 125 ? -3.110 12.496 11.953 1.00 83.94 125 GLY A CA 1
ATOM 1016 C C . GLY A 1 125 ? -4.433 13.180 12.298 1.00 83.94 125 GLY A C 1
ATOM 1017 O O . GLY A 1 125 ? -4.441 14.128 13.079 1.00 83.94 125 GLY A O 1
ATOM 1018 N N . ASN A 1 126 ? -5.551 12.730 11.723 1.00 85.94 126 ASN A N 1
ATOM 1019 C CA . ASN A 1 126 ? -6.891 13.234 12.040 1.00 85.94 126 ASN A CA 1
ATOM 1020 C C . ASN A 1 126 ? -7.691 12.289 12.950 1.00 85.94 126 ASN A C 1
ATOM 1022 O O . ASN A 1 126 ? -8.903 12.452 13.111 1.00 85.94 126 ASN A O 1
ATOM 1026 N N . GLU A 1 127 ? -7.052 11.264 13.507 1.00 88.81 127 GLU A N 1
ATOM 1027 C CA . GLU A 1 127 ? -7.729 10.290 14.344 1.00 88.81 127 GLU A CA 1
ATOM 1028 C C . GLU A 1 127 ? -8.021 10.841 15.749 1.00 88.81 127 GLU A C 1
ATOM 1030 O O . GLU A 1 127 ? -7.161 11.470 16.366 1.00 88.81 127 GLU A O 1
ATOM 1035 N N . PRO A 1 128 ? -9.211 10.558 16.308 1.00 90.38 128 PRO A N 1
ATOM 1036 C CA . PRO A 1 128 ? -9.641 11.116 17.591 1.00 90.38 128 PRO A CA 1
ATOM 1037 C C . PRO A 1 128 ? -8.864 10.569 18.796 1.00 90.38 128 PRO A C 1
ATOM 1039 O O . PRO A 1 128 ? -8.803 11.220 19.836 1.00 90.38 128 PRO A O 1
ATOM 1042 N N . ILE A 1 129 ? -8.295 9.366 18.682 1.00 91.94 129 ILE A N 1
ATOM 1043 C CA . ILE A 1 129 ? -7.553 8.692 19.754 1.00 91.94 129 ILE A CA 1
ATOM 1044 C C . ILE A 1 129 ? -6.193 8.290 19.197 1.00 91.94 129 ILE A C 1
ATOM 1046 O O . ILE A 1 129 ? -6.194 7.579 18.196 1.00 91.94 129 ILE A O 1
ATOM 1050 N N . PRO A 1 130 ? -5.055 8.665 19.809 1.00 91.94 130 PRO A N 1
ATOM 1051 C CA . PRO A 1 130 ? -3.733 8.302 19.304 1.00 91.94 130 PRO A CA 1
ATOM 1052 C C . PRO A 1 130 ? -3.521 6.783 19.304 1.00 91.94 130 PRO A C 1
ATOM 1054 O O . PRO A 1 130 ? -4.039 6.069 20.168 1.00 91.94 130 PRO A O 1
ATOM 1057 N N . SER A 1 131 ? -2.745 6.290 18.338 1.00 93.38 131 SER A N 1
ATOM 1058 C CA . SER A 1 131 ? -2.387 4.874 18.281 1.00 93.38 131 SER A CA 1
ATOM 1059 C C . SER A 1 131 ? -1.248 4.570 19.243 1.00 93.38 131 SER A C 1
ATOM 1061 O O . SER A 1 131 ? -0.211 5.232 19.248 1.00 93.38 131 SER A O 1
ATOM 1063 N N . LYS A 1 132 ? -1.422 3.522 20.044 1.00 95.62 132 LYS A N 1
ATOM 1064 C CA . LYS A 1 132 ? -0.312 2.830 20.689 1.00 95.62 132 LYS A CA 1
ATOM 1065 C C . LYS A 1 132 ? 0.187 1.764 19.721 1.00 95.62 132 LYS A C 1
ATOM 1067 O O . LYS A 1 132 ? -0.357 0.653 19.704 1.00 95.62 132 LYS A O 1
ATOM 1072 N N . PHE A 1 133 ? 1.193 2.112 18.922 1.00 95.12 133 PHE A N 1
ATOM 1073 C CA . PHE A 1 133 ? 1.769 1.203 17.937 1.00 95.12 133 PHE A CA 1
ATOM 1074 C C . PHE A 1 133 ? 2.293 -0.069 18.603 1.00 95.12 133 PHE A C 1
ATOM 1076 O O . PHE A 1 133 ? 2.952 -0.042 19.642 1.00 95.12 133 PHE A O 1
ATOM 1083 N N . MET A 1 134 ? 1.939 -1.202 18.009 1.00 94.12 134 MET A N 1
ATOM 1084 C CA . MET A 1 134 ? 2.442 -2.519 18.392 1.00 94.12 134 MET A CA 1
ATOM 1085 C C . MET A 1 134 ? 3.408 -3.056 17.345 1.00 94.12 134 MET A C 1
ATOM 1087 O O . MET A 1 134 ? 4.328 -3.797 17.682 1.00 94.12 134 MET A O 1
ATOM 1091 N N . ARG A 1 135 ? 3.174 -2.722 16.073 1.00 95.56 135 ARG A N 1
ATOM 1092 C CA . ARG A 1 135 ? 4.059 -3.092 14.979 1.00 95.56 135 ARG A CA 1
ATOM 1093 C C . ARG A 1 135 ? 3.949 -2.077 13.856 1.00 95.56 135 ARG A C 1
ATOM 1095 O O . ARG A 1 135 ? 2.851 -1.803 13.375 1.00 95.56 135 ARG A O 1
ATOM 1102 N N . VAL A 1 136 ? 5.092 -1.581 13.412 1.00 98.00 136 VAL A N 1
ATOM 1103 C CA . VAL A 1 136 ? 5.211 -0.786 12.195 1.00 98.00 136 VAL A CA 1
ATOM 1104 C C . VAL A 1 136 ? 6.245 -1.472 11.323 1.00 98.00 136 VAL A C 1
ATOM 1106 O O . VAL A 1 136 ? 7.363 -1.724 11.764 1.00 98.00 136 VAL A O 1
ATOM 1109 N N . LEU A 1 137 ? 5.844 -1.839 10.111 1.00 98.25 137 LEU A N 1
ATOM 1110 C CA . LEU A 1 137 ? 6.699 -2.510 9.142 1.00 98.25 137 LEU A CA 1
ATOM 1111 C C . LEU A 1 137 ? 6.871 -1.622 7.924 1.00 98.25 137 LEU A C 1
ATOM 1113 O O . LEU A 1 137 ? 5.903 -1.042 7.431 1.00 98.25 137 LEU A O 1
ATOM 1117 N N . ALA A 1 138 ? 8.086 -1.581 7.399 1.00 97.88 138 ALA A N 1
ATOM 1118 C CA . ALA A 1 138 ? 8.408 -0.832 6.202 1.00 97.88 138 ALA A CA 1
ATOM 1119 C C . ALA A 1 138 ? 9.301 -1.640 5.268 1.00 97.88 138 ALA A C 1
ATOM 1121 O O . ALA A 1 138 ? 10.089 -2.473 5.697 1.00 97.88 138 ALA A O 1
ATOM 1122 N N . PHE A 1 139 ? 9.199 -1.381 3.972 1.00 96.00 139 PHE A N 1
ATOM 1123 C CA . PHE A 1 139 ? 10.187 -1.802 2.991 1.00 96.00 139 PHE A CA 1
ATOM 1124 C C . PHE A 1 139 ? 10.837 -0.554 2.407 1.00 96.00 139 PHE A C 1
ATOM 1126 O O . PHE A 1 139 ? 10.134 0.324 1.898 1.00 96.00 139 PHE A O 1
ATOM 1133 N N . LYS A 1 140 ? 12.165 -0.491 2.491 1.00 92.69 140 LYS A N 1
ATOM 1134 C CA . LYS A 1 140 ? 12.983 0.639 2.053 1.00 92.69 140 LYS A CA 1
ATOM 1135 C C . LYS A 1 140 ? 13.964 0.172 0.977 1.00 92.69 140 LYS A C 1
ATOM 1137 O O . LYS A 1 140 ? 14.565 -0.891 1.120 1.00 92.69 140 LYS A O 1
ATOM 1142 N N . GLU A 1 141 ? 14.125 0.961 -0.078 1.00 87.81 141 GLU A N 1
ATOM 1143 C CA . GLU A 1 141 ? 15.186 0.797 -1.077 1.00 87.81 141 GLU A CA 1
ATOM 1144 C C . GLU A 1 141 ? 15.975 2.106 -1.136 1.00 87.81 141 GLU A C 1
ATOM 1146 O O . GLU A 1 141 ? 15.385 3.172 -1.303 1.00 87.81 141 GLU A O 1
ATOM 1151 N N . GLU A 1 142 ? 17.298 2.026 -0.968 1.00 84.69 142 GLU A N 1
ATOM 1152 C CA . GLU A 1 142 ? 18.163 3.202 -0.796 1.00 84.69 142 GLU A CA 1
ATOM 1153 C C . GLU A 1 142 ? 17.649 4.103 0.345 1.00 84.69 142 GLU A C 1
ATOM 1155 O O . GLU A 1 142 ? 17.673 3.693 1.507 1.00 84.69 142 GLU A O 1
ATOM 1160 N N . GLU A 1 143 ? 17.148 5.297 0.020 1.00 84.75 143 GLU A N 1
ATOM 1161 C CA . GLU A 1 143 ? 16.580 6.252 0.976 1.00 84.75 143 GLU A CA 1
ATOM 1162 C C . GLU A 1 143 ? 15.042 6.329 0.944 1.00 84.75 143 GLU A C 1
ATOM 1164 O O . GLU A 1 143 ? 14.443 6.965 1.808 1.00 84.75 143 GLU A O 1
ATOM 1169 N N . ASP A 1 144 ? 14.382 5.621 0.022 1.00 89.94 144 ASP A N 1
ATOM 1170 C CA . ASP A 1 144 ? 12.936 5.716 -0.192 1.00 89.94 144 ASP A CA 1
ATOM 1171 C C . ASP A 1 144 ? 12.166 4.567 0.475 1.00 89.94 144 ASP A C 1
ATOM 1173 O O . ASP A 1 144 ? 1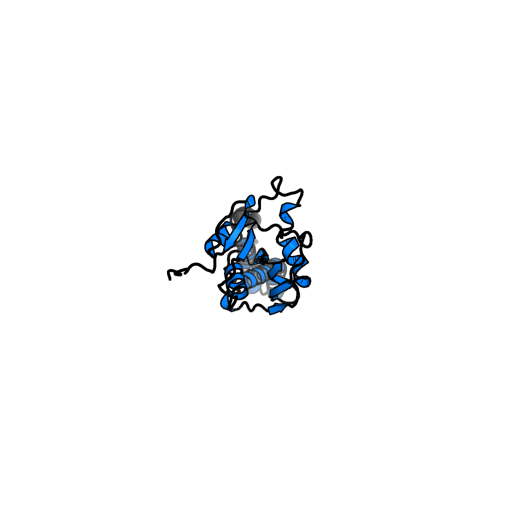2.414 3.383 0.220 1.00 89.94 144 ASP A O 1
ATOM 1177 N N . TYR A 1 145 ? 11.133 4.903 1.250 1.00 95.56 145 TYR A N 1
ATOM 1178 C CA . TYR A 1 145 ? 10.130 3.930 1.685 1.00 95.56 145 TYR A CA 1
ATOM 1179 C C . TYR A 1 145 ? 9.188 3.578 0.526 1.00 95.56 145 TYR A C 1
ATOM 1181 O O . TYR A 1 145 ? 8.496 4.434 -0.027 1.00 95.56 145 TYR A O 1
ATOM 1189 N N . LEU A 1 146 ? 9.141 2.296 0.162 1.00 94.94 146 LEU A N 1
ATOM 1190 C CA . LEU A 1 146 ? 8.359 1.777 -0.965 1.00 94.94 146 LEU A CA 1
ATOM 1191 C C . LEU A 1 146 ? 7.144 0.949 -0.534 1.00 94.94 146 LEU A C 1
ATOM 1193 O O . LEU A 1 146 ? 6.236 0.710 -1.333 1.00 94.94 146 LEU A O 1
ATOM 1197 N N . ALA A 1 147 ? 7.107 0.498 0.715 1.00 97.00 147 ALA A N 1
ATOM 1198 C CA . ALA A 1 147 ? 5.930 -0.103 1.327 1.00 97.00 147 ALA A CA 1
ATOM 1199 C C . ALA A 1 147 ? 5.942 0.189 2.827 1.00 97.00 147 ALA A C 1
ATOM 1201 O O . ALA A 1 147 ? 7.011 0.283 3.424 1.00 97.00 147 ALA A O 1
ATOM 1202 N N . GLY A 1 148 ? 4.771 0.302 3.436 1.00 97.94 148 GLY A N 1
ATOM 1203 C CA . GLY A 1 148 ? 4.654 0.585 4.858 1.00 97.94 148 GLY A CA 1
ATOM 1204 C C . GLY A 1 148 ? 3.298 0.167 5.394 1.00 97.94 148 GLY A C 1
ATOM 1205 O O . GLY A 1 148 ? 2.297 0.268 4.678 1.00 97.94 148 GLY A O 1
ATOM 1206 N N . ALA A 1 149 ? 3.261 -0.324 6.627 1.00 98.19 149 ALA A N 1
ATOM 1207 C CA . ALA A 1 149 ? 2.026 -0.554 7.354 1.00 98.19 149 ALA A CA 1
ATOM 1208 C C . ALA A 1 149 ? 2.223 -0.391 8.862 1.00 98.19 149 ALA A C 1
ATOM 1210 O O . ALA A 1 149 ? 3.260 -0.781 9.399 1.00 98.19 149 ALA A O 1
ATOM 1211 N N . SER A 1 150 ? 1.207 0.134 9.536 1.00 97.56 150 SER A N 1
ATOM 1212 C CA . SER A 1 150 ? 1.171 0.304 10.985 1.00 97.56 150 SER A CA 1
ATOM 1213 C C . SER A 1 150 ? -0.037 -0.408 11.590 1.00 97.56 150 SER A C 1
ATOM 1215 O O . SER A 1 150 ? -1.134 -0.439 11.027 1.00 97.56 150 SER A O 1
ATOM 1217 N N . LEU A 1 151 ? 0.194 -1.035 12.740 1.00 96.00 151 LEU A N 1
ATOM 1218 C CA . LEU A 1 151 ? -0.809 -1.705 13.553 1.00 96.00 151 LEU A CA 1
ATOM 1219 C C . LEU A 1 151 ? -0.629 -1.300 15.008 1.00 96.00 151 LEU A C 1
ATOM 1221 O O . LEU A 1 151 ? 0.475 -1.358 15.563 1.00 96.00 151 LEU A O 1
ATOM 1225 N N . GLY A 1 152 ? -1.733 -0.946 15.649 1.00 94.50 152 GLY A N 1
ATOM 1226 C CA . GLY A 1 152 ? -1.716 -0.465 17.017 1.00 94.50 152 GLY A CA 1
ATOM 1227 C C . GLY A 1 152 ? -3.061 -0.578 17.708 1.00 94.50 152 GLY A C 1
ATOM 1228 O O . GLY A 1 152 ? -4.054 -1.055 17.155 1.00 94.50 152 GLY A O 1
ATOM 1229 N N . LYS A 1 153 ? -3.072 -0.173 18.976 1.00 94.62 153 LYS A N 1
ATOM 1230 C CA . LYS A 1 153 ? -4.294 -0.059 19.771 1.00 94.62 153 LYS A CA 1
ATOM 1231 C C . LYS A 1 153 ? -4.749 1.390 19.811 1.00 94.62 153 LYS A C 1
ATOM 1233 O O . LYS A 1 153 ? -3.968 2.259 20.192 1.00 94.62 153 LYS A O 1
ATOM 1238 N N . ARG A 1 154 ? -6.028 1.624 19.525 1.00 93.75 154 ARG A N 1
ATOM 1239 C CA . ARG A 1 154 ? -6.710 2.898 19.782 1.00 93.75 154 ARG A CA 1
ATOM 1240 C C . ARG A 1 154 ? -7.828 2.648 20.783 1.00 93.75 154 ARG A C 1
ATOM 1242 O O . ARG A 1 154 ? -8.828 2.007 20.467 1.00 93.75 154 ARG A O 1
ATOM 1249 N N . GLY A 1 155 ? -7.614 3.089 22.021 1.00 92.25 155 GLY A N 1
ATOM 1250 C CA . GLY A 1 155 ? -8.456 2.690 23.148 1.00 92.25 155 GLY A CA 1
ATOM 1251 C C . GLY A 1 155 ? -8.421 1.170 23.346 1.00 92.25 155 GLY A C 1
ATOM 1252 O O . GLY A 1 155 ? -7.357 0.572 23.511 1.00 92.25 155 GLY A O 1
ATOM 1253 N N . GLU A 1 156 ? -9.589 0.538 23.312 1.00 91.88 156 GLU A N 1
ATOM 1254 C CA . GLU A 1 156 ? -9.753 -0.913 23.463 1.00 91.88 156 GLU A CA 1
ATOM 1255 C C . GLU A 1 156 ? -9.650 -1.710 22.149 1.00 91.88 156 GLU A C 1
ATOM 1257 O O . GLU A 1 156 ? -9.454 -2.934 22.186 1.00 91.88 156 GLU A O 1
ATOM 1262 N N . TYR A 1 157 ? -9.693 -1.016 21.007 1.00 94.06 157 TYR A N 1
ATOM 1263 C CA . TYR A 1 157 ? -9.716 -1.595 19.665 1.00 94.06 157 TYR A CA 1
ATOM 1264 C C . TYR A 1 157 ? -8.312 -1.823 19.111 1.00 94.06 157 TYR A C 1
ATOM 1266 O O . TYR A 1 157 ? -7.414 -0.995 19.281 1.00 94.06 157 TYR A O 1
ATOM 1274 N N . LEU A 1 158 ? -8.136 -2.944 18.412 1.00 95.00 158 LEU A N 1
ATOM 1275 C CA . LEU A 1 158 ? -6.934 -3.243 17.642 1.00 95.00 158 LEU A CA 1
ATOM 1276 C C . LEU A 1 158 ? -7.179 -2.851 16.183 1.00 95.00 158 LEU A C 1
ATOM 1278 O O . LEU A 1 158 ? -8.152 -3.305 15.577 1.00 95.00 158 LEU A O 1
ATOM 1282 N N . VAL A 1 159 ? -6.317 -2.004 15.626 1.00 95.38 159 VAL A N 1
ATOM 1283 C CA . VAL A 1 159 ? -6.520 -1.412 14.302 1.00 95.38 159 VAL A CA 1
ATOM 1284 C C . VAL A 1 159 ? -5.303 -1.591 13.406 1.00 95.38 159 VAL A C 1
ATOM 1286 O O . VAL A 1 159 ? -4.162 -1.533 13.865 1.00 95.38 159 VAL A O 1
ATOM 1289 N N . VAL A 1 160 ? -5.552 -1.793 12.114 1.00 96.19 160 VAL A N 1
ATOM 1290 C CA . VAL A 1 160 ? -4.548 -1.520 11.079 1.00 96.19 160 VAL A CA 1
ATOM 1291 C C . VAL A 1 160 ? -4.690 -0.043 10.738 1.00 96.19 160 VAL A C 1
ATOM 1293 O O . VAL A 1 160 ? -5.660 0.355 10.093 1.00 96.19 160 VAL A O 1
ATOM 1296 N N . ASP A 1 161 ? -3.755 0.755 11.241 1.00 94.50 161 ASP A N 1
ATOM 1297 C CA . ASP A 1 161 ? -3.782 2.215 11.175 1.00 94.50 161 ASP A CA 1
ATOM 1298 C C . ASP A 1 161 ? -3.581 2.709 9.747 1.00 94.50 161 ASP A C 1
ATOM 1300 O O . ASP A 1 161 ? -4.346 3.522 9.234 1.00 94.50 161 ASP A O 1
ATOM 1304 N N . SER A 1 162 ? -2.553 2.193 9.084 1.00 95.50 162 SER A N 1
ATOM 1305 C CA . SER A 1 162 ? -2.221 2.560 7.716 1.00 95.50 162 SER A CA 1
ATOM 1306 C C . SER A 1 162 ? -1.563 1.397 7.000 1.00 95.50 162 SER A C 1
ATOM 1308 O O . SER A 1 162 ? -0.864 0.583 7.596 1.00 95.50 162 SER A O 1
ATOM 1310 N N . ILE A 1 163 ? -1.788 1.311 5.692 1.00 97.12 163 ILE A N 1
ATOM 1311 C CA . ILE A 1 163 ? -1.047 0.418 4.805 1.00 97.12 163 ILE A CA 1
ATOM 1312 C C . ILE A 1 163 ? -0.964 1.039 3.420 1.00 97.12 163 ILE A C 1
ATOM 1314 O O . ILE A 1 163 ? -1.962 1.470 2.844 1.00 97.12 163 ILE A O 1
ATOM 1318 N N . THR A 1 164 ? 0.233 1.072 2.852 1.00 96.94 164 THR A N 1
ATOM 1319 C CA . THR A 1 164 ? 0.464 1.536 1.487 1.00 96.94 164 THR A CA 1
ATOM 1320 C C . THR A 1 164 ? 1.625 0.781 0.864 1.00 96.94 164 THR A C 1
ATOM 1322 O O . THR A 1 164 ? 2.631 0.487 1.501 1.00 96.94 164 THR A O 1
ATOM 1325 N N . VAL A 1 165 ? 1.486 0.499 -0.427 1.00 95.56 165 VAL A N 1
ATOM 1326 C CA . VAL A 1 165 ? 2.583 0.081 -1.300 1.00 95.56 165 VAL A CA 1
ATOM 1327 C C . VAL A 1 165 ? 2.709 1.144 -2.385 1.00 95.56 165 VAL A C 1
ATOM 1329 O O . VAL A 1 165 ? 1.691 1.548 -2.966 1.00 95.56 165 VAL A O 1
ATOM 1332 N N . ASP A 1 166 ? 3.930 1.601 -2.653 1.00 93.19 166 ASP A N 1
ATOM 1333 C CA . ASP A 1 166 ? 4.234 2.521 -3.747 1.00 93.19 166 ASP A CA 1
ATOM 1334 C C . ASP A 1 166 ? 3.703 1.943 -5.068 1.00 93.19 166 ASP A C 1
ATOM 1336 O O . ASP A 1 166 ? 3.770 0.734 -5.317 1.00 93.19 166 ASP A O 1
ATOM 1340 N N . GLU A 1 167 ? 3.127 2.801 -5.913 1.00 89.00 167 GLU A N 1
ATOM 1341 C CA . GLU A 1 167 ? 2.448 2.384 -7.144 1.00 89.00 167 GLU A CA 1
ATOM 1342 C C . GLU A 1 167 ? 3.330 1.503 -8.041 1.00 89.00 167 GLU A C 1
ATOM 1344 O O . GLU A 1 167 ? 2.830 0.543 -8.633 1.00 89.00 167 GLU A O 1
ATOM 1349 N N . ARG A 1 168 ? 4.645 1.762 -8.067 1.00 84.38 168 ARG A N 1
ATOM 1350 C CA . ARG A 1 168 ? 5.637 1.007 -8.854 1.00 84.38 168 ARG A CA 1
ATOM 1351 C C . ARG A 1 168 ? 5.674 -0.482 -8.494 1.00 84.38 168 ARG A C 1
ATOM 1353 O O . ARG A 1 168 ? 6.030 -1.318 -9.330 1.00 84.38 168 ARG A O 1
ATOM 1360 N N . LEU A 1 169 ? 5.302 -0.824 -7.260 1.00 86.81 169 LEU A N 1
ATOM 1361 C CA . LEU A 1 169 ? 5.386 -2.180 -6.723 1.00 86.81 169 LEU A CA 1
ATOM 1362 C C . LEU A 1 169 ? 4.018 -2.856 -6.500 1.00 86.81 169 LEU A C 1
ATOM 1364 O O . LEU A 1 169 ? 3.955 -4.018 -6.088 1.00 86.81 169 LEU A O 1
ATOM 1368 N N . ARG A 1 170 ? 2.902 -2.171 -6.788 1.00 87.94 170 ARG A N 1
ATOM 1369 C CA . ARG A 1 170 ? 1.548 -2.737 -6.641 1.00 87.94 170 ARG A CA 1
ATOM 1370 C C . ARG A 1 170 ? 1.308 -3.905 -7.605 1.00 87.94 170 ARG A C 1
ATOM 1372 O O . ARG A 1 170 ? 1.941 -4.032 -8.647 1.00 87.94 170 ARG A O 1
ATOM 1379 N N . GLY A 1 171 ? 0.357 -4.773 -7.249 1.00 85.56 171 GLY A N 1
ATOM 1380 C CA . GLY A 1 171 ? -0.025 -5.934 -8.067 1.00 85.56 171 GLY A CA 1
ATOM 1381 C C . GLY A 1 171 ? 0.920 -7.136 -7.966 1.00 85.56 171 GLY A C 1
ATOM 1382 O O . GLY A 1 171 ? 0.725 -8.117 -8.673 1.00 85.56 171 GLY A O 1
ATOM 1383 N N . ARG A 1 172 ? 1.912 -7.083 -7.070 1.00 85.69 172 ARG A N 1
ATOM 1384 C CA . ARG A 1 172 ? 2.936 -8.124 -6.896 1.00 85.69 172 ARG A CA 1
ATOM 1385 C C . ARG A 1 172 ? 2.872 -8.823 -5.543 1.00 85.69 172 ARG A C 1
ATOM 1387 O O . ARG A 1 172 ? 3.896 -9.193 -5.010 1.00 85.69 172 ARG A O 1
ATOM 1394 N N . GLY A 1 173 ? 1.714 -8.887 -4.893 1.00 90.00 173 GLY A N 1
ATOM 1395 C CA . GLY A 1 173 ? 1.577 -9.578 -3.600 1.00 90.00 173 GLY A CA 1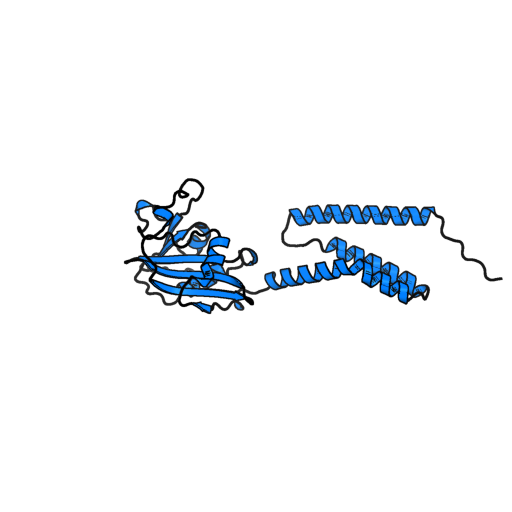
ATOM 1396 C C . GLY A 1 173 ? 2.280 -8.938 -2.386 1.00 90.00 173 GLY A C 1
ATOM 1397 O O . GLY A 1 173 ? 2.042 -9.385 -1.271 1.00 90.00 173 GLY A O 1
ATOM 1398 N N . ILE A 1 174 ? 3.056 -7.857 -2.545 1.00 93.31 174 ILE A N 1
ATOM 1399 C CA . ILE A 1 174 ? 3.791 -7.193 -1.445 1.00 93.31 174 ILE A CA 1
ATOM 1400 C C . ILE A 1 174 ? 2.866 -6.773 -0.308 1.00 93.31 174 ILE A C 1
ATOM 1402 O O . ILE A 1 174 ? 3.156 -7.062 0.843 1.00 93.31 174 ILE A O 1
ATOM 1406 N N . GLY A 1 175 ? 1.725 -6.150 -0.620 1.00 94.12 175 GLY A N 1
ATOM 1407 C CA . GLY A 1 175 ? 0.753 -5.768 0.407 1.00 94.12 175 GLY A CA 1
ATOM 1408 C C . GLY A 1 175 ? 0.215 -6.975 1.182 1.00 94.12 175 GLY A C 1
ATOM 1409 O O . GLY A 1 175 ? 0.000 -6.882 2.383 1.00 94.12 175 GLY A O 1
ATOM 1410 N N . GLN A 1 176 ? 0.040 -8.127 0.523 1.00 93.31 176 GLN A N 1
ATOM 1411 C CA . GLN A 1 176 ? -0.396 -9.354 1.198 1.00 93.31 176 GLN A CA 1
ATOM 1412 C C . GLN A 1 176 ? 0.705 -9.904 2.106 1.00 93.31 176 GLN A C 1
ATOM 1414 O O . GLN A 1 176 ? 0.414 -10.287 3.234 1.00 93.31 176 GLN A O 1
ATOM 1419 N N . LYS A 1 177 ? 1.962 -9.912 1.639 1.00 94.00 177 LYS A N 1
ATOM 1420 C CA . LYS A 1 177 ? 3.122 -10.296 2.456 1.00 94.00 177 LYS A CA 1
ATOM 1421 C C . LYS A 1 177 ? 3.255 -9.382 3.676 1.00 94.00 177 LYS A C 1
ATOM 1423 O O . LYS A 1 177 ? 3.332 -9.875 4.792 1.00 94.00 177 LYS A O 1
ATOM 1428 N N . LEU A 1 178 ? 3.177 -8.069 3.458 1.00 95.94 178 LEU A N 1
ATOM 1429 C CA . LEU A 1 178 ? 3.234 -7.045 4.496 1.00 95.94 178 LEU A CA 1
ATOM 1430 C C . LEU A 1 178 ? 2.135 -7.246 5.540 1.00 95.94 178 LEU A C 1
ATOM 1432 O O . LEU A 1 178 ? 2.431 -7.245 6.723 1.00 95.94 178 LEU A O 1
ATOM 1436 N N . MET A 1 179 ? 0.891 -7.497 5.123 1.00 95.50 179 MET A N 1
ATOM 1437 C CA . MET A 1 179 ? -0.201 -7.808 6.053 1.00 95.50 179 MET A CA 1
ATOM 1438 C C . MET A 1 179 ? 0.036 -9.112 6.818 1.00 95.50 179 MET A C 1
ATOM 1440 O O . MET A 1 179 ? -0.175 -9.146 8.024 1.00 95.50 179 MET A O 1
ATOM 1444 N N . LYS A 1 180 ? 0.487 -10.183 6.155 1.00 92.56 180 LYS A N 1
ATOM 1445 C CA . LYS A 1 180 ? 0.798 -11.451 6.835 1.00 92.56 180 LYS A CA 1
ATOM 1446 C C . LYS A 1 180 ? 1.861 -11.253 7.916 1.00 92.56 180 LYS A C 1
ATOM 1448 O O . LYS A 1 180 ? 1.666 -11.712 9.035 1.00 92.56 180 LYS A O 1
ATOM 1453 N N . GLU A 1 181 ? 2.933 -10.530 7.605 1.00 94.19 181 GLU A N 1
ATOM 1454 C CA . GLU A 1 181 ? 3.994 -10.219 8.568 1.00 94.19 181 GLU A CA 1
ATOM 1455 C C . GLU A 1 181 ? 3.537 -9.231 9.645 1.00 94.19 181 GLU A C 1
ATOM 1457 O O . GLU A 1 181 ? 3.889 -9.397 10.807 1.00 94.19 181 GLU A O 1
ATOM 1462 N N . LEU A 1 182 ? 2.692 -8.252 9.315 1.00 94.44 182 LEU A N 1
ATOM 1463 C CA . LEU A 1 182 ? 2.126 -7.312 10.286 1.00 94.44 182 LEU A CA 1
ATOM 1464 C C . LEU A 1 182 ? 1.242 -8.034 11.312 1.00 94.44 182 LEU A C 1
ATOM 1466 O O . LEU A 1 182 ? 1.256 -7.696 12.493 1.00 94.44 182 LEU A O 1
ATOM 1470 N N . LEU A 1 183 ? 0.495 -9.044 10.860 1.00 91.62 183 LEU A N 1
ATOM 1471 C CA . LEU A 1 183 ? -0.457 -9.795 11.677 1.00 91.62 183 LEU A CA 1
ATOM 1472 C C . LEU A 1 183 ? 0.135 -11.037 12.360 1.00 91.62 183 LEU A C 1
ATOM 1474 O O . LEU A 1 183 ? -0.549 -11.650 13.191 1.00 91.62 183 LEU A O 1
ATOM 1478 N N . PHE A 1 184 ? 1.373 -11.404 12.016 1.00 89.25 184 PHE A N 1
ATOM 1479 C CA . PHE A 1 184 ? 2.060 -12.588 12.526 1.00 89.25 184 PHE A CA 1
ATOM 1480 C C . PHE A 1 184 ? 2.196 -12.544 14.052 1.00 89.25 184 PHE A C 1
ATOM 1482 O O . PHE A 1 184 ? 2.602 -11.524 14.608 1.00 89.25 184 PHE A O 1
ATOM 1489 N N . ASP A 1 185 ? 1.866 -13.645 14.726 1.00 83.62 185 ASP A N 1
ATOM 1490 C CA . ASP A 1 185 ? 1.983 -13.789 16.188 1.00 83.62 185 ASP A CA 1
ATOM 1491 C C . ASP A 1 185 ? 1.198 -12.748 17.019 1.00 83.62 185 ASP A C 1
ATOM 1493 O O . ASP A 1 185 ? 1.476 -12.493 18.188 1.00 83.62 185 ASP A O 1
ATOM 1497 N N . LEU A 1 186 ? 0.190 -12.104 16.420 1.00 82.69 186 LEU A N 1
ATOM 1498 C CA . LEU A 1 186 ? -0.747 -11.288 17.189 1.00 82.69 186 LEU A CA 1
ATOM 1499 C C . LEU A 1 186 ? -1.738 -12.178 17.958 1.00 82.69 186 LEU A C 1
ATOM 1501 O O . LEU A 1 186 ? -2.167 -13.203 17.417 1.00 82.69 186 LEU A O 1
ATOM 1505 N N . PRO A 1 187 ? -2.188 -11.759 19.156 1.00 73.62 187 PRO A N 1
ATOM 1506 C CA . PRO A 1 187 ? -3.173 -12.505 19.936 1.00 73.62 187 PRO A CA 1
ATOM 1507 C C . PRO A 1 187 ? -4.464 -12.742 19.139 1.00 73.62 187 PRO A C 1
ATOM 1509 O O . PRO A 1 187 ? -5.051 -11.798 18.608 1.00 73.62 187 PRO A O 1
ATOM 1512 N N . TYR A 1 188 ? -4.926 -13.993 19.071 1.00 70.94 188 TYR A N 1
ATOM 1513 C CA . TYR A 1 188 ? -6.125 -14.384 18.311 1.00 70.94 188 TYR A CA 1
ATOM 1514 C C . TYR A 1 188 ? -7.448 -13.920 18.940 1.00 70.94 188 TYR A C 1
ATOM 1516 O O . TYR A 1 188 ? -8.489 -13.968 18.297 1.00 70.94 188 TYR A O 1
ATOM 1524 N N . GLU A 1 189 ? -7.415 -13.446 20.181 1.00 71.56 189 GLU A N 1
ATOM 1525 C CA . GLU A 1 189 ? -8.611 -13.120 20.965 1.00 71.56 189 GLU A CA 1
ATOM 1526 C C . GLU A 1 189 ? -9.240 -11.767 20.610 1.00 71.56 189 GLU A C 1
ATOM 1528 O O . GLU A 1 189 ? -10.326 -11.452 21.092 1.00 71.56 189 GLU A O 1
ATOM 1533 N N . LYS A 1 190 ? -8.573 -10.944 19.789 1.00 80.44 190 LYS A N 1
ATOM 1534 C CA . LYS A 1 190 ? -9.063 -9.612 19.427 1.00 80.44 190 LYS A CA 1
ATOM 1535 C C . LYS A 1 190 ? -9.344 -9.486 17.941 1.00 80.44 190 LYS A C 1
ATOM 1537 O O . LYS A 1 190 ? -8.486 -9.765 17.102 1.00 80.44 190 LYS A O 1
ATOM 1542 N N . ASP A 1 191 ? -10.536 -8.984 17.648 1.00 92.44 191 ASP A N 1
ATOM 1543 C CA . ASP A 1 191 ? -10.905 -8.560 16.309 1.00 92.44 191 ASP A CA 1
ATOM 1544 C C . ASP A 1 191 ? -10.057 -7.361 15.874 1.00 92.44 191 ASP A C 1
ATOM 1546 O O . ASP A 1 191 ? -9.689 -6.496 16.676 1.00 92.44 191 ASP A O 1
ATOM 1550 N N . LEU A 1 192 ? -9.734 -7.336 14.584 1.00 94.75 192 LEU A N 1
ATOM 1551 C CA . LEU A 1 192 ? -8.950 -6.285 13.946 1.00 94.75 192 LEU A CA 1
ATOM 1552 C C . LEU A 1 192 ? -9.851 -5.429 13.079 1.00 94.75 192 LEU A C 1
ATOM 1554 O O . LEU A 1 192 ? -10.554 -5.958 12.222 1.00 94.75 192 LEU A O 1
ATOM 1558 N N . TYR A 1 193 ? -9.759 -4.118 13.239 1.00 96.62 193 TYR A N 1
ATOM 1559 C CA . TYR A 1 193 ? -10.565 -3.169 12.486 1.00 96.62 193 TYR A CA 1
ATOM 1560 C C . TYR A 1 193 ? -9.696 -2.344 11.544 1.00 96.62 193 TYR A C 1
ATOM 1562 O O . TYR A 1 193 ? -8.536 -2.051 11.837 1.00 96.62 193 TYR A O 1
ATOM 1570 N N . LEU A 1 194 ? -10.261 -1.945 10.409 1.00 96.94 194 LEU A N 1
ATOM 1571 C CA . LEU A 1 194 ? -9.637 -0.982 9.507 1.00 96.94 194 LEU A CA 1
ATOM 1572 C C . LEU A 1 194 ? -10.673 -0.223 8.685 1.00 96.94 194 LEU A C 1
ATOM 1574 O O . LEU A 1 194 ? -11.824 -0.646 8.551 1.00 96.94 194 LEU A O 1
ATOM 1578 N N . MET A 1 195 ? -10.225 0.875 8.084 1.00 95.25 195 MET A N 1
ATOM 1579 C CA . MET A 1 195 ? -11.008 1.688 7.164 1.00 95.25 195 MET A CA 1
ATOM 1580 C C . MET A 1 195 ? -10.414 1.580 5.752 1.00 95.25 195 MET A C 1
ATOM 1582 O O . MET A 1 195 ? -9.364 2.142 5.446 1.00 95.25 195 MET A O 1
ATOM 1586 N N . ALA A 1 196 ? -11.059 0.809 4.877 1.00 95.44 196 ALA A N 1
ATOM 1587 C CA . ALA A 1 196 ? -10.502 0.428 3.583 1.00 95.44 196 ALA A CA 1
ATOM 1588 C C . ALA A 1 196 ? -10.920 1.369 2.447 1.00 95.44 196 ALA A C 1
ATOM 1590 O O . ALA A 1 196 ? -12.086 1.396 2.056 1.00 95.44 196 ALA A O 1
ATOM 1591 N N . LYS A 1 197 ? -9.949 2.018 1.791 1.00 93.38 197 LYS A N 1
ATOM 1592 C CA . LYS A 1 197 ? -10.149 2.605 0.447 1.00 93.38 197 LYS A CA 1
ATOM 1593 C C . LYS A 1 197 ? -10.107 1.562 -0.681 1.00 93.38 197 LYS A C 1
ATOM 1595 O O . LYS A 1 197 ? -10.586 1.821 -1.778 1.00 93.38 197 LYS A O 1
ATOM 1600 N N . ALA A 1 198 ? -9.563 0.373 -0.408 1.00 93.81 198 ALA A N 1
ATOM 1601 C CA . ALA A 1 198 ? -9.458 -0.746 -1.348 1.00 93.81 198 ALA A CA 1
ATOM 1602 C C . ALA A 1 198 ? -10.020 -2.049 -0.731 1.00 93.81 198 ALA A C 1
ATOM 1604 O O . ALA A 1 198 ? -9.258 -2.971 -0.439 1.00 93.81 198 ALA A O 1
ATOM 1605 N N . PRO A 1 199 ? -11.342 -2.153 -0.496 1.00 96.06 199 PRO A N 1
ATOM 1606 C CA . PRO A 1 199 ? -11.936 -3.255 0.270 1.00 96.06 199 PRO A CA 1
ATOM 1607 C C . PRO A 1 199 ? -11.681 -4.644 -0.329 1.00 96.06 199 PRO A C 1
ATOM 1609 O O . PRO A 1 199 ? -11.470 -5.604 0.407 1.00 96.06 199 PRO A O 1
ATOM 1612 N N . ASP A 1 200 ? -11.626 -4.774 -1.656 1.00 95.56 200 ASP A N 1
ATOM 1613 C CA . ASP A 1 200 ? -11.406 -6.073 -2.308 1.00 95.56 200 ASP A CA 1
ATOM 1614 C C . ASP A 1 200 ? -10.006 -6.653 -2.060 1.00 95.56 200 ASP A C 1
ATOM 1616 O O . ASP A 1 200 ? -9.814 -7.865 -2.152 1.00 95.56 200 ASP A O 1
ATOM 1620 N N . PHE A 1 201 ? -9.025 -5.812 -1.714 1.00 94.56 201 PHE A N 1
ATOM 1621 C CA . PHE A 1 201 ? -7.723 -6.282 -1.246 1.00 94.56 201 PHE A CA 1
ATOM 1622 C C . PHE A 1 201 ? -7.852 -6.976 0.116 1.00 94.56 201 PHE A C 1
ATOM 1624 O O . PHE A 1 201 ? -7.360 -8.091 0.277 1.00 94.56 201 PHE A O 1
ATOM 1631 N N . PHE A 1 202 ? -8.561 -6.359 1.064 1.00 96.44 202 PHE A N 1
ATOM 1632 C CA . PHE A 1 202 ? -8.709 -6.881 2.424 1.00 96.44 202 PHE A CA 1
ATOM 1633 C C . PHE A 1 202 ? -9.659 -8.080 2.505 1.00 96.44 202 PHE A C 1
ATOM 1635 O O . PHE A 1 202 ? -9.407 -8.992 3.288 1.00 96.44 202 PHE A O 1
ATOM 1642 N N . LYS A 1 203 ? -10.683 -8.159 1.642 1.00 96.00 203 LYS A N 1
ATOM 1643 C CA . LYS A 1 203 ? -11.543 -9.354 1.531 1.00 96.00 203 LYS A CA 1
ATOM 1644 C C . LYS A 1 203 ? -10.740 -10.626 1.254 1.00 96.00 203 LYS A C 1
ATOM 1646 O O . LYS A 1 203 ? -10.996 -11.662 1.853 1.00 96.00 203 LYS A O 1
ATOM 1651 N N . LYS A 1 204 ? -9.716 -10.543 0.394 1.00 92.56 204 LYS A N 1
ATOM 1652 C CA . LYS A 1 204 ? -8.807 -11.671 0.098 1.00 92.56 204 LYS A CA 1
ATOM 1653 C C . LYS A 1 204 ? -7.954 -12.092 1.298 1.00 92.56 204 LYS A C 1
ATOM 1655 O O . LYS A 1 204 ? -7.386 -13.175 1.279 1.00 92.56 204 LYS A O 1
ATOM 1660 N N . LEU A 1 205 ? -7.845 -11.232 2.308 1.00 91.88 205 LEU A N 1
ATOM 1661 C CA . LEU A 1 205 ? -7.139 -11.483 3.564 1.00 91.88 205 LEU A CA 1
ATOM 1662 C C . LEU A 1 205 ? -8.095 -11.903 4.695 1.00 91.88 205 LEU A C 1
ATOM 1664 O O . LEU A 1 205 ? -7.673 -11.968 5.844 1.00 91.88 205 LEU A O 1
ATOM 1668 N N . GLY A 1 206 ? -9.370 -12.164 4.384 1.00 93.56 206 GLY A N 1
ATOM 1669 C CA . GLY A 1 206 ? -10.375 -12.613 5.351 1.00 93.56 206 GLY A CA 1
ATOM 1670 C C . GLY A 1 206 ? -11.104 -11.492 6.092 1.00 93.56 206 GLY A C 1
ATOM 1671 O O . GLY A 1 206 ? -11.876 -11.783 6.999 1.00 93.56 206 GLY A O 1
ATOM 1672 N N . PHE A 1 207 ? -10.890 -10.222 5.731 1.00 95.88 207 PHE A N 1
ATOM 1673 C CA . PHE A 1 207 ? -11.673 -9.130 6.307 1.00 95.88 207 PHE A CA 1
ATOM 1674 C C . PHE A 1 207 ? -13.087 -9.102 5.721 1.00 95.88 207 PHE A C 1
ATOM 1676 O O . PHE A 1 207 ? -13.288 -9.186 4.507 1.00 95.88 207 PHE A O 1
ATOM 1683 N N . GLU A 1 208 ? -14.063 -8.881 6.586 1.00 97.12 208 GLU A N 1
ATOM 1684 C CA . GLU A 1 208 ? -15.468 -8.724 6.250 1.00 97.12 208 GLU A CA 1
ATOM 1685 C C . GLU A 1 208 ? -15.870 -7.249 6.308 1.00 97.12 208 GLU A C 1
ATOM 1687 O O . GLU A 1 208 ? -15.315 -6.472 7.082 1.00 97.12 208 GLU A O 1
ATOM 1692 N N . LEU A 1 209 ? -16.841 -6.856 5.484 1.00 97.50 209 LEU A N 1
ATOM 1693 C CA . LEU A 1 209 ? -17.457 -5.534 5.588 1.00 97.50 209 LEU A CA 1
ATOM 1694 C C . LEU A 1 209 ? -18.355 -5.492 6.825 1.00 97.50 209 LEU A C 1
ATOM 1696 O O . LEU A 1 209 ? -19.099 -6.441 7.070 1.00 97.50 209 LEU A O 1
ATOM 1700 N N . ILE A 1 210 ? -18.327 -4.374 7.543 1.00 96.88 210 ILE A N 1
ATOM 1701 C CA . ILE A 1 210 ? -19.289 -4.080 8.610 1.00 96.88 210 ILE A CA 1
ATOM 1702 C C . ILE A 1 210 ? -20.106 -2.831 8.253 1.00 96.88 210 ILE A C 1
ATOM 1704 O O . ILE A 1 210 ? -19.662 -2.027 7.425 1.00 96.88 210 ILE A O 1
ATOM 1708 N N . PRO A 1 211 ? -21.308 -2.662 8.823 1.00 93.94 211 PRO A N 1
ATOM 1709 C CA . PRO A 1 211 ? -22.028 -1.393 8.776 1.00 93.94 211 PRO A CA 1
ATOM 1710 C C . PRO A 1 211 ? -21.199 -0.256 9.390 1.00 93.94 211 PRO A C 1
ATOM 1712 O O . PRO A 1 211 ? -20.334 -0.488 10.237 1.00 93.94 211 PRO A O 1
ATOM 1715 N N . MET A 1 212 ? -21.450 0.986 8.970 1.00 89.31 212 MET A N 1
ATOM 1716 C CA . MET A 1 212 ? -20.712 2.140 9.504 1.00 89.31 212 MET A CA 1
ATOM 1717 C C . MET A 1 212 ? -21.040 2.378 10.980 1.00 89.31 212 MET A C 1
ATOM 1719 O O . MET A 1 212 ? -20.192 2.826 11.741 1.00 89.31 212 MET A O 1
ATOM 1723 N N . GLU A 1 213 ? -22.248 2.014 11.391 1.00 90.12 213 GLU A N 1
ATOM 1724 C CA . GLU A 1 213 ? -22.762 2.107 12.753 1.00 90.12 213 GLU A CA 1
ATOM 1725 C C . GLU A 1 213 ? -22.028 1.161 13.716 1.00 90.12 213 GLU A C 1
ATOM 1727 O O . GLU A 1 213 ? -21.945 1.437 14.909 1.00 90.12 213 GLU A O 1
ATOM 1732 N N . GLU A 1 214 ? -21.468 0.064 13.198 1.00 91.81 214 GLU A N 1
ATOM 1733 C CA . GLU A 1 214 ? -20.635 -0.885 13.950 1.00 91.81 214 GLU A CA 1
ATOM 1734 C C . GLU A 1 214 ? -19.142 -0.519 13.900 1.00 91.81 214 GLU A C 1
ATOM 1736 O O . GLU A 1 214 ? -18.313 -1.174 14.535 1.00 91.81 214 GLU A O 1
ATOM 1741 N N . CYS A 1 215 ? -18.765 0.510 13.132 1.00 92.50 215 CYS A N 1
ATOM 1742 C CA . CYS A 1 215 ? -17.380 0.938 13.023 1.00 92.50 215 CYS A CA 1
ATOM 1743 C C . CYS A 1 215 ? -16.914 1.568 14.346 1.00 92.50 215 CYS A C 1
ATOM 1745 O O . CYS A 1 215 ? -17.546 2.511 14.828 1.00 92.50 215 CYS A O 1
ATOM 1747 N N . PRO A 1 216 ? -15.787 1.112 14.923 1.00 93.62 216 PRO A N 1
ATOM 1748 C CA . PRO A 1 216 ? -15.246 1.729 16.124 1.00 93.62 216 PRO A CA 1
ATOM 1749 C C . PRO A 1 216 ? -15.028 3.241 15.951 1.00 93.62 216 PRO A C 1
ATOM 1751 O O . PRO A 1 216 ? -14.465 3.659 14.932 1.00 93.62 216 PRO A O 1
ATOM 1754 N N . PRO A 1 217 ? -15.369 4.074 16.954 1.00 93.44 217 PRO A N 1
ATOM 1755 C CA . PRO A 1 217 ? -15.265 5.534 16.880 1.00 93.44 217 PRO A CA 1
ATOM 1756 C C . PRO A 1 217 ? -13.816 6.047 17.016 1.00 93.44 217 PRO A C 1
ATOM 1758 O O . PRO A 1 217 ? -13.554 7.073 17.636 1.00 93.44 217 PRO A O 1
ATOM 1761 N N . VAL A 1 218 ? -12.850 5.307 16.467 1.00 93.62 218 VAL A N 1
ATOM 1762 C CA . VAL A 1 218 ? -11.403 5.556 16.582 1.00 93.62 218 VAL A CA 1
ATOM 1763 C C . VAL A 1 218 ? -10.765 5.996 15.265 1.00 93.62 218 VAL A C 1
ATOM 1765 O O . VAL A 1 218 ? -9.598 6.378 15.251 1.00 93.62 218 VAL A O 1
ATOM 1768 N N . PHE A 1 219 ? -11.514 5.946 14.161 1.00 92.31 219 PHE A N 1
ATOM 1769 C CA . PHE A 1 219 ? -11.038 6.340 12.838 1.00 92.31 219 PHE A CA 1
ATOM 1770 C C . PHE A 1 219 ? -11.359 7.809 12.556 1.00 92.31 219 PHE A C 1
ATOM 1772 O O . PHE A 1 219 ? -12.517 8.220 12.635 1.00 92.31 219 PHE A O 1
ATOM 1779 N N . GLY A 1 220 ? -10.360 8.582 12.120 1.00 87.81 220 GLY A N 1
ATOM 1780 C CA . GLY A 1 220 ? -10.539 9.990 11.737 1.00 87.81 220 GLY A CA 1
ATOM 1781 C C . GLY A 1 220 ? -11.521 10.203 10.578 1.00 87.81 220 GLY A C 1
ATOM 1782 O O . GLY A 1 220 ? -12.097 11.278 10.435 1.00 87.81 220 GLY A O 1
ATOM 1783 N N . CYS A 1 221 ? -11.789 9.155 9.788 1.00 86.44 221 CYS A N 1
ATOM 1784 C CA . CYS A 1 221 ? -12.786 9.178 8.714 1.00 86.44 221 CYS A CA 1
ATOM 1785 C C . CYS A 1 221 ? -14.185 9.583 9.197 1.00 86.44 221 CYS A C 1
ATOM 1787 O O . CYS A 1 221 ? -14.896 10.243 8.447 1.00 86.44 221 CYS A O 1
ATOM 1789 N N . LEU A 1 222 ? -14.567 9.235 10.431 1.00 84.38 222 LEU A N 1
ATOM 1790 C CA . LEU A 1 222 ? -15.896 9.539 10.977 1.00 84.38 222 LEU A CA 1
ATOM 1791 C C . LEU A 1 222 ? -16.137 11.044 11.174 1.00 84.38 222 LEU A C 1
ATOM 1793 O O . LEU A 1 222 ? -17.283 11.474 11.195 1.00 84.38 222 LEU A O 1
ATOM 1797 N N . ASN A 1 223 ? -15.063 11.835 11.250 1.00 84.12 223 ASN A N 1
ATOM 1798 C CA . ASN A 1 223 ? -15.100 13.293 11.383 1.00 84.12 223 ASN A CA 1
ATOM 1799 C C . ASN A 1 223 ? -14.542 14.000 10.134 1.00 84.12 223 ASN A C 1
ATOM 1801 O O . ASN A 1 223 ? -14.088 15.138 10.213 1.00 84.12 223 ASN A O 1
ATOM 1805 N N . CYS A 1 224 ? -14.488 13.315 8.987 1.00 86.06 224 CYS A N 1
ATOM 1806 C CA . CYS A 1 224 ? -13.868 13.842 7.778 1.00 86.06 224 CYS A CA 1
ATOM 1807 C C . CYS A 1 224 ? -14.909 14.417 6.812 1.00 86.06 224 CYS A C 1
ATOM 1809 O O . CYS A 1 224 ? -15.738 13.679 6.287 1.00 86.06 224 CYS A O 1
ATOM 1811 N N . ASP A 1 225 ? -14.772 15.696 6.452 1.00 86.88 225 ASP A N 1
ATOM 1812 C CA . ASP A 1 225 ? -15.668 16.395 5.510 1.00 86.88 225 ASP A CA 1
ATOM 1813 C C . ASP A 1 225 ? -15.704 15.787 4.093 1.00 86.88 225 ASP A C 1
ATOM 1815 O O . ASP A 1 225 ? -16.566 16.107 3.276 1.00 86.88 225 ASP A O 1
ATOM 1819 N N . ARG A 1 226 ? -14.741 14.916 3.766 1.00 86.50 226 ARG A N 1
ATOM 1820 C CA . ARG A 1 226 ? -14.650 14.219 2.473 1.00 86.50 226 ARG A CA 1
ATOM 1821 C C . ARG A 1 226 ? -15.437 12.908 2.442 1.00 86.50 226 ARG A C 1
ATOM 1823 O O . ARG A 1 226 ? -15.707 12.386 1.352 1.00 86.50 226 ARG A O 1
ATOM 1830 N N . LEU A 1 227 ? -15.764 12.356 3.612 1.00 86.25 227 LEU A N 1
ATOM 1831 C CA . LEU A 1 227 ? -16.460 11.081 3.750 1.00 86.25 227 LEU A CA 1
ATOM 1832 C C . LEU A 1 227 ? -17.847 11.168 3.101 1.00 86.25 227 LEU A C 1
ATOM 1834 O O . LEU A 1 227 ? -18.638 12.051 3.408 1.00 86.25 227 LEU A O 1
ATOM 1838 N N . GLY A 1 228 ? -18.142 10.250 2.181 1.00 83.12 228 GLY A N 1
ATOM 1839 C CA . GLY A 1 228 ? -19.426 10.206 1.476 1.00 83.12 228 GLY A CA 1
ATOM 1840 C C . GLY A 1 228 ? -19.594 11.261 0.375 1.00 83.12 228 GLY A C 1
ATOM 1841 O O . GLY A 1 228 ? -20.596 11.221 -0.334 1.00 83.12 228 GLY A O 1
ATOM 1842 N N . VAL A 1 229 ? -18.620 12.162 0.190 1.00 87.75 229 VAL A N 1
ATOM 1843 C CA . VAL A 1 229 ? -18.631 13.186 -0.870 1.00 87.75 229 VAL A CA 1
ATOM 1844 C C . VAL A 1 229 ? -17.748 12.754 -2.037 1.00 87.75 229 VAL A C 1
ATOM 1846 O O . VAL A 1 229 ? -18.222 12.541 -3.149 1.00 87.75 229 VAL A O 1
ATOM 1849 N N . ASN A 1 230 ? -16.448 12.605 -1.782 1.00 87.75 230 ASN A N 1
ATOM 1850 C CA . ASN A 1 230 ? -15.460 12.176 -2.776 1.00 87.75 230 ASN A CA 1
ATOM 1851 C C . ASN A 1 230 ? -14.534 11.064 -2.255 1.00 87.75 230 ASN A C 1
ATOM 1853 O O . ASN A 1 230 ? -13.674 10.583 -2.992 1.00 87.75 230 ASN A O 1
ATOM 1857 N N . CYS A 1 231 ? -14.731 10.627 -1.009 1.00 87.19 231 CYS A N 1
ATOM 1858 C CA . CYS A 1 231 ? -14.037 9.511 -0.387 1.00 87.19 231 CYS A CA 1
ATOM 1859 C C . CYS A 1 231 ? -15.072 8.533 0.187 1.00 87.19 231 CYS A C 1
ATOM 1861 O O . CYS A 1 231 ? -15.897 8.908 1.019 1.00 87.19 231 CYS A O 1
ATOM 1863 N N . PHE A 1 232 ? -15.031 7.272 -0.248 1.00 91.75 232 PHE A N 1
ATOM 1864 C CA . PHE A 1 232 ? -16.017 6.248 0.130 1.00 91.75 232 PHE A CA 1
ATOM 1865 C C . PHE A 1 232 ? -15.344 5.018 0.755 1.00 91.75 232 PHE A C 1
ATOM 1867 O O . PHE A 1 232 ? -15.485 3.909 0.224 1.00 91.75 232 PHE A O 1
ATOM 1874 N N . PRO A 1 233 ? -14.570 5.190 1.842 1.00 93.06 233 PRO A N 1
ATOM 1875 C CA . PRO A 1 233 ? -13.924 4.066 2.484 1.00 93.06 233 PRO A CA 1
ATOM 1876 C C . PRO A 1 233 ? -14.968 3.135 3.109 1.00 93.06 233 PRO A C 1
ATOM 1878 O O . PRO A 1 233 ? -16.106 3.527 3.382 1.00 93.06 233 PRO A O 1
ATOM 1881 N N . LYS A 1 234 ? -14.583 1.876 3.306 1.00 96.19 234 LYS A N 1
ATOM 1882 C CA . LYS A 1 234 ? -15.439 0.848 3.890 1.00 96.19 234 LYS A CA 1
ATOM 1883 C C . LYS A 1 234 ? -14.846 0.359 5.206 1.00 96.19 234 LYS A C 1
ATOM 1885 O O . LYS A 1 234 ? -13.700 -0.093 5.191 1.00 96.19 234 LYS A O 1
ATOM 1890 N N . PRO A 1 235 ? -15.593 0.416 6.317 1.00 96.94 235 PRO A N 1
ATOM 1891 C CA . PRO A 1 235 ? -15.142 -0.190 7.553 1.00 96.94 235 PRO A CA 1
ATOM 1892 C C . PRO A 1 235 ? -15.141 -1.710 7.393 1.00 96.94 235 PRO A C 1
ATOM 1894 O O . PRO A 1 235 ? -16.045 -2.300 6.788 1.00 96.94 235 PRO A O 1
ATOM 1897 N N . MET A 1 236 ? -14.083 -2.340 7.887 1.00 97.88 236 MET A N 1
ATOM 1898 C CA . MET A 1 236 ? -13.898 -3.780 7.788 1.00 97.88 236 MET A CA 1
ATOM 1899 C C . MET A 1 236 ? -13.374 -4.358 9.093 1.00 97.88 236 MET A C 1
ATOM 1901 O O . MET A 1 236 ? -12.643 -3.692 9.828 1.00 97.88 236 MET A O 1
ATOM 1905 N N . ILE A 1 237 ? -13.717 -5.619 9.334 1.00 96.69 237 ILE A N 1
ATOM 1906 C CA . ILE A 1 237 ? -13.306 -6.390 10.503 1.00 96.69 237 ILE A CA 1
ATOM 1907 C C . ILE A 1 237 ? -12.658 -7.703 10.067 1.00 96.69 237 ILE A C 1
ATOM 1909 O O . ILE A 1 237 ? -13.164 -8.384 9.179 1.00 96.69 237 ILE A O 1
ATOM 1913 N N . LEU A 1 238 ? -11.558 -8.091 10.699 1.00 94.56 238 LEU A N 1
ATOM 1914 C CA . LEU A 1 238 ? -11.051 -9.458 10.656 1.00 94.56 238 LEU A CA 1
ATOM 1915 C C . LEU A 1 238 ? -11.352 -10.109 12.002 1.00 94.56 238 LEU A C 1
ATOM 1917 O O . LEU A 1 238 ? -10.757 -9.749 13.022 1.00 94.56 238 LEU A O 1
ATOM 1921 N N . ARG A 1 239 ? -12.283 -11.067 11.989 1.00 90.81 239 ARG A N 1
ATOM 1922 C CA . ARG A 1 239 ? -12.688 -11.808 13.184 1.00 90.81 239 ARG A CA 1
ATOM 1923 C C . ARG A 1 239 ? -11.696 -12.924 13.461 1.00 90.81 239 ARG A C 1
ATOM 1925 O O . ARG A 1 239 ? -11.624 -13.883 12.697 1.00 90.81 239 ARG A O 1
ATOM 1932 N N . ARG A 1 240 ? -10.923 -12.806 14.540 1.00 78.38 240 ARG A N 1
ATOM 1933 C CA . ARG A 1 240 ? -9.850 -13.769 14.862 1.00 78.38 240 ARG A CA 1
ATOM 1934 C C . ARG A 1 240 ? -10.259 -14.839 15.873 1.00 78.38 240 ARG A C 1
ATOM 1936 O O . ARG A 1 240 ? -9.619 -15.883 15.925 1.00 78.38 240 ARG A O 1
ATOM 1943 N N . GLY A 1 241 ? -11.367 -14.625 16.585 1.00 60.94 241 GLY A N 1
ATOM 1944 C CA . GLY A 1 241 ? -11.940 -15.573 17.548 1.00 60.94 241 GLY A CA 1
ATOM 1945 C C . GLY A 1 241 ? -12.834 -16.669 16.949 1.00 60.94 241 GLY A C 1
ATOM 1946 O O . GLY A 1 241 ? -13.411 -17.458 17.693 1.00 60.94 241 GLY A O 1
ATOM 1947 N N . LYS A 1 242 ? -12.984 -16.740 15.619 1.00 47.56 242 LYS A N 1
ATOM 1948 C CA . LYS A 1 242 ? -13.654 -17.856 14.932 1.00 47.56 242 LYS A CA 1
ATOM 1949 C C . LYS A 1 242 ? -12.593 -18.684 14.219 1.00 47.56 242 LYS A C 1
ATOM 1951 O O . LYS A 1 242 ? -11.812 -18.119 13.465 1.00 47.56 242 LYS A O 1
ATOM 1956 N N . ASN A 1 243 ? -12.577 -19.998 14.453 1.00 38.06 243 ASN A N 1
ATOM 1957 C CA . ASN A 1 243 ? -11.745 -20.970 13.738 1.00 38.06 243 ASN A CA 1
ATOM 1958 C C . ASN A 1 243 ? -11.832 -20.744 12.217 1.00 38.06 243 ASN A C 1
ATOM 1960 O O . ASN A 1 243 ? -12.752 -21.229 11.561 1.00 38.06 243 ASN A O 1
ATOM 1964 N N . LEU A 1 244 ? -10.883 -19.993 11.661 1.00 40.81 244 LEU A N 1
ATOM 1965 C CA . LEU A 1 244 ? -10.678 -19.873 10.228 1.00 40.81 244 LEU A CA 1
ATOM 1966 C C . LEU A 1 244 ? -9.905 -21.121 9.805 1.00 40.81 244 LEU A C 1
ATOM 1968 O O . LEU A 1 244 ? -8.678 -21.154 9.857 1.00 40.81 244 LEU A O 1
ATOM 1972 N N . THR A 1 245 ? -10.629 -22.168 9.412 1.00 32.06 245 THR A N 1
ATOM 1973 C CA . THR A 1 245 ? -10.100 -23.181 8.496 1.00 32.06 245 THR A CA 1
ATOM 1974 C C . THR A 1 245 ? -9.648 -22.454 7.236 1.00 32.06 245 THR A C 1
ATOM 1976 O O . THR A 1 245 ? -10.465 -22.117 6.380 1.00 32.06 245 THR A O 1
ATOM 1979 N N . ILE A 1 246 ? -8.355 -22.153 7.160 1.00 34.16 246 ILE A N 1
ATOM 1980 C CA . ILE A 1 246 ? -7.700 -21.780 5.912 1.00 34.16 246 ILE A CA 1
ATOM 1981 C C . ILE A 1 246 ? -7.778 -23.041 5.051 1.00 34.16 246 ILE A C 1
ATOM 1983 O O . ILE A 1 246 ? -7.182 -24.056 5.394 1.00 34.16 246 ILE A O 1
ATOM 1987 N N . GLN A 1 247 ? -8.614 -23.013 4.015 1.00 32.09 247 GLN A N 1
ATOM 1988 C CA . GLN A 1 247 ? -8.546 -24.018 2.961 1.00 32.09 247 GLN A CA 1
ATOM 1989 C C . GLN A 1 247 ? -7.280 -23.728 2.153 1.00 32.09 247 GLN A C 1
ATOM 1991 O O . GLN A 1 247 ? -7.108 -22.599 1.684 1.00 32.09 247 GLN A O 1
ATOM 1996 N N . ASP A 1 248 ? -6.403 -24.731 2.101 1.00 35.16 248 ASP A N 1
ATOM 1997 C CA . ASP A 1 248 ? -5.163 -24.767 1.319 1.00 35.16 248 ASP A CA 1
ATOM 1998 C C . ASP A 1 248 ? -5.399 -24.555 -0.187 1.00 35.16 248 ASP A C 1
ATOM 2000 O O . ASP A 1 248 ? -6.434 -25.037 -0.711 1.00 35.16 248 ASP A O 1
#

Radius of gyration: 28.95 Å; chains: 1; bounding box: 66×41×90 Å